Protein AF-A0A5J4QRS8-F1 (afdb_monomer)

pLDDT: mean 79.35, std 16.96, range [36.22, 97.94]

Mean predicted aligned error: 18.76 Å

Sequence (199 aa):
MPRLYLLLPVKEEKLIEGKKKYRKKTPNTARLCADDVMARDKLKGYQDSYVERMQVYGLQRGIEGSKAKHITTGQYYRELYVKNENLKGEIEDLQEQKKATREEVRHVYDMKDEARDKFLAMDEYVRRKDNKLTIIETKQDYEPYKAQEELNLIHELFPMMKEQLRIADLCRKIGFTIDAVRKLLPANCIPLNTNNILR

Solvent-accessible surface area (backbone atoms only — not comparable to full-atom values): 12348 Å² total; per-residue (Å²): 139,86,85,79,85,81,82,75,83,80,81,76,82,74,82,76,86,82,72,83,79,72,85,74,73,64,88,84,55,91,67,93,40,65,68,80,63,62,32,70,72,53,45,50,52,52,53,52,54,47,33,63,64,32,45,81,75,72,44,85,62,87,52,94,88,54,85,82,68,96,70,55,72,71,57,50,54,52,53,50,49,53,50,50,53,52,51,51,50,53,50,52,53,52,50,50,52,53,49,52,54,51,50,53,52,48,53,52,50,53,53,49,51,55,51,49,53,54,49,53,55,48,52,52,51,49,53,56,47,52,57,49,48,54,57,50,50,54,50,61,64,44,52,59,54,52,54,48,52,54,50,51,50,51,39,68,78,37,55,69,57,49,54,51,49,53,50,48,52,50,43,47,75,76,65,53,52,72,75,57,50,56,68,72,54,67,92,81,80,76,84,77,76,83,84,79,87,84,130

Foldseek 3Di:
DDDDDDDDDDPDPPPPPDDDDDDDDDPPPDDPDCCVCVPPVNVLVVVVVVQVVCVVVVDHDDHVPDPDDDDDPVRVVVVVVVVVVVVVVVVVVVVVVVVVVVVVVVVVVVVVVVVVVVVVVVVVVVVVVVVVVVVVVVVVVVVVVVVVVVVVVCCVVCVVVVVLVVVLVVCVVVPDDPVRSCVVDDPPDDPPPPPPDDD

Structure (mmCIF, N/CA/C/O backbone):
data_AF-A0A5J4QRS8-F1
#
_entry.id   AF-A0A5J4QRS8-F1
#
loop_
_atom_site.group_PDB
_atom_site.id
_atom_site.type_symbol
_atom_site.label_atom_id
_atom_site.label_alt_id
_atom_site.label_comp_id
_atom_site.label_asym_id
_atom_site.label_entity_id
_atom_site.label_seq_id
_atom_site.pdbx_PDB_ins_code
_atom_site.Cartn_x
_atom_site.Cartn_y
_atom_site.Cartn_z
_atom_site.occupancy
_atom_site.B_iso_or_equiv
_atom_site.auth_seq_id
_atom_site.auth_comp_id
_atom_site.auth_asym_id
_atom_site.auth_atom_id
_atom_site.pdbx_PDB_model_num
ATOM 1 N N . MET A 1 1 ? 14.665 -7.694 -109.443 1.00 38.66 1 MET A N 1
ATOM 2 C CA . MET A 1 1 ? 16.126 -7.510 -109.574 1.00 38.66 1 MET A CA 1
ATOM 3 C C . MET A 1 1 ? 16.765 -7.647 -108.195 1.00 38.66 1 MET A C 1
ATOM 5 O O . MET A 1 1 ? 16.540 -6.772 -107.367 1.00 38.66 1 MET A O 1
ATOM 9 N N . PRO A 1 2 ? 17.455 -8.764 -107.910 1.00 42.00 2 PRO A N 1
ATOM 10 C CA . PRO A 1 2 ? 18.052 -9.055 -106.606 1.00 42.00 2 PRO A CA 1
ATOM 11 C C . PRO A 1 2 ? 19.460 -8.443 -106.499 1.00 42.00 2 PRO A C 1
ATOM 13 O O . PRO A 1 2 ? 20.226 -8.492 -107.460 1.00 42.00 2 PRO A O 1
ATOM 16 N N . ARG A 1 3 ? 19.827 -7.881 -105.340 1.00 36.22 3 ARG A N 1
ATOM 17 C CA . ARG A 1 3 ? 21.196 -7.407 -105.068 1.00 36.22 3 ARG A CA 1
ATOM 18 C C . ARG A 1 3 ? 21.849 -8.281 -103.994 1.00 36.22 3 ARG A C 1
ATOM 20 O O . ARG A 1 3 ? 21.565 -8.143 -102.814 1.00 36.22 3 ARG A O 1
ATOM 27 N N . LEU A 1 4 ? 22.661 -9.207 -104.502 1.00 45.62 4 LEU A N 1
ATOM 28 C CA . LEU A 1 4 ? 23.863 -9.845 -103.950 1.00 45.62 4 LEU A CA 1
ATOM 29 C C . LEU A 1 4 ? 24.078 -9.782 -102.427 1.00 45.62 4 LEU A C 1
ATOM 31 O O . LEU A 1 4 ? 24.465 -8.756 -101.873 1.00 45.62 4 LEU A O 1
ATOM 35 N N . TYR A 1 5 ? 23.953 -10.951 -101.796 1.00 48.25 5 TYR A N 1
ATOM 36 C CA . TYR A 1 5 ? 24.507 -11.251 -100.480 1.00 48.25 5 TYR A CA 1
ATOM 37 C C . TYR A 1 5 ? 26.042 -11.207 -100.531 1.00 48.25 5 TYR A C 1
ATOM 39 O O . TYR A 1 5 ? 26.657 -11.936 -101.311 1.00 48.25 5 TYR A O 1
ATOM 47 N N . LEU A 1 6 ? 26.667 -10.389 -99.679 1.00 53.44 6 LEU A N 1
ATOM 48 C CA . LEU A 1 6 ? 28.085 -10.538 -99.348 1.00 53.44 6 LEU A CA 1
ATOM 49 C C . LEU A 1 6 ? 28.240 -11.731 -98.392 1.00 53.44 6 LEU A C 1
ATOM 51 O O . LEU A 1 6 ? 27.723 -11.715 -97.276 1.00 53.44 6 LEU A O 1
ATOM 55 N N . LEU A 1 7 ? 28.963 -12.755 -98.840 1.00 50.16 7 LEU A N 1
ATOM 56 C CA . LEU A 1 7 ? 29.427 -13.878 -98.028 1.00 50.16 7 LEU A CA 1
ATOM 57 C C . LEU A 1 7 ? 30.418 -13.378 -96.963 1.00 50.16 7 LEU A C 1
ATOM 59 O O . LEU A 1 7 ? 31.554 -13.026 -97.276 1.00 50.16 7 LEU A O 1
ATOM 63 N N . LEU A 1 8 ? 29.984 -13.359 -95.701 1.00 46.12 8 LEU A N 1
ATOM 64 C CA . LEU A 1 8 ? 30.870 -13.237 -94.541 1.00 46.12 8 LEU A CA 1
ATOM 65 C C . LEU A 1 8 ? 31.613 -14.570 -94.333 1.00 46.12 8 LEU A C 1
ATOM 67 O O . LEU A 1 8 ? 30.976 -15.625 -94.382 1.00 46.12 8 LEU A O 1
ATOM 71 N N . PRO A 1 9 ? 32.936 -14.563 -94.094 1.00 44.09 9 PRO A N 1
ATOM 72 C CA . PRO A 1 9 ? 33.704 -15.792 -93.953 1.00 44.09 9 PRO A CA 1
ATOM 73 C C . PRO A 1 9 ? 33.338 -16.543 -92.665 1.00 44.09 9 PRO A C 1
ATOM 75 O O . PRO A 1 9 ? 33.338 -15.986 -91.565 1.00 44.09 9 PRO A O 1
ATOM 78 N N . VAL A 1 10 ? 33.054 -17.836 -92.831 1.00 41.34 10 VAL A N 1
ATOM 79 C CA . VAL A 1 10 ? 32.885 -18.833 -91.770 1.00 41.34 10 VAL A CA 1
ATOM 80 C C . VAL A 1 10 ? 34.171 -18.888 -90.940 1.00 41.34 10 VAL A C 1
ATOM 82 O O . VAL A 1 10 ? 35.248 -19.177 -91.457 1.00 41.34 10 VAL A O 1
ATOM 85 N N . LYS A 1 11 ? 34.069 -18.587 -89.642 1.00 39.53 11 LYS A N 1
ATOM 86 C CA . LYS A 1 11 ? 35.159 -18.790 -88.682 1.00 39.53 11 LYS A CA 1
ATOM 87 C C . LYS A 1 11 ? 35.320 -20.293 -88.463 1.00 39.53 11 LYS A C 1
ATOM 89 O O . LYS A 1 11 ? 34.560 -20.895 -87.713 1.00 39.53 11 LYS A O 1
ATOM 94 N N . GLU A 1 12 ? 36.307 -20.890 -89.118 1.00 42.62 12 GLU A N 1
ATOM 95 C CA . GLU A 1 12 ? 36.780 -22.227 -88.772 1.00 42.62 12 GLU A CA 1
ATOM 96 C C . GLU A 1 12 ? 37.383 -22.191 -87.359 1.00 42.62 12 GLU A C 1
ATOM 98 O O . GLU A 1 12 ? 38.367 -21.489 -87.093 1.00 42.62 12 GLU A O 1
ATOM 103 N N . GLU A 1 13 ? 36.777 -22.930 -86.429 1.00 54.34 13 GLU A N 1
ATOM 104 C CA . GLU A 1 13 ? 37.341 -23.172 -85.104 1.00 54.34 13 GLU A CA 1
ATOM 105 C C . GLU A 1 13 ? 38.599 -24.032 -85.248 1.00 54.34 13 GLU A C 1
ATOM 107 O O . GLU A 1 13 ? 38.554 -25.261 -85.288 1.00 54.34 13 GLU A O 1
ATOM 112 N N . LYS A 1 14 ? 39.759 -23.378 -85.336 1.00 42.09 14 LYS A N 1
ATOM 113 C CA . LYS A 1 14 ? 41.041 -24.075 -85.257 1.00 42.09 14 LYS A CA 1
ATOM 114 C C . LYS A 1 14 ? 41.185 -24.707 -83.872 1.00 42.09 14 LYS A C 1
ATOM 116 O O . LYS A 1 14 ? 41.297 -24.005 -82.865 1.00 42.09 14 LYS A O 1
ATOM 121 N N . LEU A 1 15 ? 41.213 -26.038 -83.831 1.00 47.47 15 LEU A N 1
ATOM 122 C CA . LEU A 1 15 ? 41.624 -26.818 -82.669 1.00 47.47 15 LEU A CA 1
ATOM 123 C C . LEU A 1 15 ? 43.064 -26.429 -82.311 1.00 47.47 15 LEU A C 1
ATOM 125 O O . LEU A 1 15 ? 44.008 -26.743 -83.027 1.00 47.47 15 LEU A O 1
ATOM 129 N N . ILE A 1 16 ? 43.231 -25.691 -81.213 1.00 47.44 16 ILE A N 1
ATOM 130 C CA . ILE A 1 16 ? 44.549 -25.281 -80.720 1.00 47.44 16 ILE A CA 1
ATOM 131 C C . ILE A 1 16 ? 45.198 -26.494 -80.042 1.00 47.44 16 ILE A C 1
ATOM 133 O O . ILE A 1 16 ? 45.021 -26.724 -78.840 1.00 47.44 16 ILE A O 1
ATOM 137 N N . GLU A 1 17 ? 45.941 -27.279 -80.816 1.00 54.28 17 GLU A N 1
ATOM 138 C CA . GLU A 1 17 ? 46.867 -28.291 -80.310 1.00 54.28 17 GLU A CA 1
ATOM 139 C C . GLU A 1 17 ? 48.020 -27.600 -79.570 1.00 54.28 17 GLU A C 1
ATOM 141 O O . GLU A 1 17 ? 48.802 -26.855 -80.152 1.00 54.28 17 GLU A O 1
ATOM 146 N N . GLY A 1 18 ? 48.083 -27.794 -78.245 1.00 59.09 18 GLY A N 1
ATOM 147 C CA . GLY A 1 18 ? 49.177 -27.278 -77.406 1.00 59.09 18 GLY A CA 1
ATOM 148 C C . GLY A 1 18 ? 48.799 -26.750 -76.017 1.00 59.09 18 GLY A C 1
ATOM 149 O O . GLY A 1 18 ? 49.683 -26.394 -75.239 1.00 59.09 18 GLY A O 1
ATOM 150 N N . LYS A 1 19 ? 47.515 -26.696 -75.634 1.00 62.59 19 LYS A N 1
ATOM 151 C CA . LYS A 1 19 ? 47.137 -26.246 -74.278 1.00 62.59 19 LYS A CA 1
ATOM 152 C C . LYS A 1 19 ? 47.332 -27.372 -73.256 1.00 62.59 19 LYS A C 1
ATOM 154 O O . LYS A 1 19 ? 46.672 -28.408 -73.346 1.00 62.59 19 LYS A O 1
ATOM 159 N N . LYS A 1 20 ? 48.194 -27.155 -72.251 1.00 70.19 20 LYS A N 1
ATOM 160 C CA . LYS A 1 20 ? 48.349 -28.054 -71.091 1.00 70.19 20 LYS A CA 1
ATOM 161 C C . LYS A 1 20 ? 46.970 -28.309 -70.467 1.00 70.19 20 LYS A C 1
ATOM 163 O O . LYS A 1 20 ? 46.353 -27.402 -69.910 1.00 70.19 20 LYS A O 1
ATOM 168 N N . LYS A 1 21 ? 46.464 -29.542 -70.578 1.00 66.69 21 LYS A N 1
ATOM 169 C CA . LYS A 1 21 ? 45.218 -29.961 -69.924 1.00 66.69 21 LYS A CA 1
ATOM 170 C C . LYS A 1 21 ? 45.507 -30.169 -68.438 1.00 66.69 21 LYS A C 1
ATOM 172 O O . LYS A 1 21 ? 46.019 -31.208 -68.038 1.00 66.69 21 LYS A O 1
ATOM 177 N N . TYR A 1 22 ? 45.193 -29.169 -67.618 1.00 70.69 22 TYR A N 1
ATOM 178 C CA . TYR A 1 22 ? 45.218 -29.315 -66.163 1.00 70.69 22 TYR A CA 1
ATOM 179 C C . TYR A 1 22 ? 44.227 -30.402 -65.731 1.00 70.69 22 TYR A C 1
ATOM 181 O O . TYR A 1 22 ? 43.114 -30.479 -66.261 1.00 70.69 22 TYR A O 1
ATOM 189 N N . ARG A 1 23 ? 44.618 -31.238 -64.759 1.00 73.50 23 ARG A N 1
ATOM 190 C CA . ARG A 1 23 ? 43.738 -32.263 -64.182 1.00 73.50 23 ARG A CA 1
ATOM 191 C C . ARG A 1 23 ? 42.478 -31.587 -63.637 1.00 73.50 23 ARG A C 1
ATOM 193 O O . ARG A 1 23 ? 42.527 -30.881 -62.630 1.00 73.50 23 ARG A O 1
ATOM 200 N N . LYS A 1 24 ? 41.341 -31.812 -64.298 1.00 71.31 24 LYS A N 1
ATOM 201 C CA . LYS A 1 24 ? 40.039 -31.353 -63.812 1.00 71.31 24 LYS A CA 1
ATOM 202 C C . LYS A 1 24 ? 39.676 -32.191 -62.588 1.00 71.31 24 LYS A C 1
ATOM 204 O O . LYS A 1 24 ? 39.679 -33.419 -62.648 1.00 71.31 24 LYS A O 1
ATOM 209 N N . LYS A 1 25 ? 39.404 -31.531 -61.459 1.00 73.38 25 LYS A N 1
ATOM 210 C CA . LYS A 1 25 ? 38.849 -32.200 -60.273 1.00 73.38 25 LYS A CA 1
ATOM 211 C C . LYS A 1 25 ? 37.513 -32.842 -60.660 1.00 73.38 25 LYS A C 1
ATOM 213 O O . LYS A 1 25 ? 36.815 -32.303 -61.524 1.00 73.38 25 LYS A O 1
ATOM 218 N N . THR A 1 26 ? 37.157 -33.967 -60.035 1.00 71.94 26 THR A N 1
ATOM 219 C CA . THR A 1 26 ? 35.886 -34.630 -60.356 1.00 71.94 26 THR A CA 1
ATOM 220 C C . THR A 1 26 ? 34.719 -33.664 -60.097 1.00 71.94 26 THR A C 1
ATOM 222 O O . THR A 1 26 ? 34.817 -32.822 -59.190 1.00 71.94 26 THR A O 1
ATOM 225 N N . PRO A 1 27 ? 33.661 -33.694 -60.924 1.00 67.06 27 PRO A N 1
ATOM 226 C CA . PRO A 1 27 ? 32.502 -32.822 -60.742 1.00 67.06 27 PRO A CA 1
ATOM 227 C C . PRO A 1 27 ? 31.755 -33.131 -59.436 1.00 67.06 27 PRO A C 1
ATOM 229 O O . PRO A 1 27 ? 31.205 -32.217 -58.840 1.00 67.06 27 PRO A O 1
ATOM 232 N N . ASN A 1 28 ? 31.839 -34.375 -58.949 1.00 68.19 28 ASN A N 1
ATOM 233 C CA . ASN A 1 28 ? 31.145 -34.855 -57.749 1.00 68.19 28 ASN A CA 1
ATOM 234 C C . ASN A 1 28 ? 31.970 -34.750 -56.453 1.00 68.19 28 ASN A C 1
ATOM 236 O O . ASN A 1 28 ? 31.521 -35.192 -55.400 1.00 68.19 28 ASN A O 1
ATOM 240 N N . THR A 1 29 ? 33.184 -34.195 -56.491 1.00 68.50 29 THR A N 1
ATOM 241 C CA . THR A 1 29 ? 33.909 -33.869 -55.254 1.00 68.50 29 THR A CA 1
ATOM 242 C C . THR A 1 29 ? 33.267 -32.632 -54.641 1.00 68.50 29 THR A C 1
ATOM 244 O O . THR A 1 29 ? 33.246 -31.601 -55.308 1.00 68.50 29 THR A O 1
ATOM 247 N N . ALA A 1 30 ? 32.804 -32.712 -53.389 1.00 68.31 30 ALA A N 1
ATOM 248 C CA . ALA A 1 30 ? 32.308 -31.560 -52.638 1.00 68.31 30 ALA A CA 1
ATOM 249 C C . ALA A 1 30 ? 33.337 -30.416 -52.695 1.00 68.31 30 ALA A C 1
ATOM 251 O O . ALA A 1 30 ? 34.451 -30.531 -52.175 1.00 68.31 30 ALA A O 1
ATOM 252 N N . ARG A 1 31 ? 32.998 -29.333 -53.398 1.00 68.00 31 ARG A N 1
ATOM 253 C CA . ARG A 1 31 ? 33.810 -28.116 -53.456 1.00 68.00 31 ARG A CA 1
ATOM 254 C C . ARG A 1 31 ? 33.154 -27.132 -52.511 1.00 68.00 31 ARG A C 1
ATOM 256 O O . ARG A 1 31 ? 31.981 -26.842 -52.670 1.00 68.00 31 ARG A O 1
ATOM 263 N N . LEU A 1 32 ? 33.914 -26.593 -51.565 1.00 71.62 32 LEU A N 1
ATOM 264 C CA . LEU A 1 32 ? 33.500 -25.396 -50.840 1.00 71.62 32 LEU A CA 1
ATOM 265 C C . LEU A 1 32 ? 33.591 -24.216 -51.818 1.00 71.62 32 LEU A C 1
ATOM 267 O O . LEU A 1 32 ? 34.562 -23.459 -51.800 1.00 71.62 32 LEU A O 1
ATOM 271 N N . CYS A 1 33 ? 32.661 -24.132 -52.770 1.00 71.50 33 CYS A N 1
ATOM 272 C CA . CYS A 1 33 ? 32.530 -22.946 -53.600 1.00 71.50 33 CYS A CA 1
ATOM 273 C C . CYS A 1 33 ? 31.891 -21.834 -52.769 1.00 71.50 33 CYS A C 1
ATOM 275 O O . CYS A 1 33 ? 31.113 -22.078 -51.844 1.00 71.50 33 CYS A O 1
ATOM 277 N N . ALA A 1 34 ? 32.243 -20.595 -53.110 1.00 74.62 34 ALA A N 1
ATOM 278 C CA . ALA A 1 34 ? 31.642 -19.428 -52.488 1.00 74.62 34 ALA A CA 1
ATOM 279 C C . ALA A 1 34 ? 30.116 -19.454 -52.648 1.00 74.62 34 ALA A C 1
ATOM 281 O O . ALA A 1 34 ? 29.422 -19.115 -51.704 1.00 74.62 34 ALA A O 1
ATOM 282 N N . ASP A 1 35 ? 29.599 -19.948 -53.773 1.00 75.06 35 ASP A N 1
ATOM 283 C CA . ASP A 1 35 ? 28.158 -20.012 -54.030 1.00 75.06 35 ASP A CA 1
ATOM 284 C C . ASP A 1 35 ? 27.423 -21.002 -53.108 1.00 75.06 35 ASP A C 1
ATOM 286 O O . ASP A 1 35 ? 26.315 -20.707 -52.667 1.00 75.06 35 ASP A O 1
ATOM 290 N N . ASP A 1 36 ? 28.043 -22.128 -52.729 1.00 75.75 36 ASP A N 1
ATOM 291 C CA . ASP A 1 36 ? 27.430 -23.097 -51.805 1.00 75.75 36 ASP A CA 1
ATOM 292 C C . ASP A 1 36 ? 27.448 -22.622 -50.346 1.00 75.75 36 ASP A C 1
ATOM 294 O O . ASP A 1 36 ? 26.565 -22.999 -49.572 1.00 75.75 36 ASP A O 1
ATOM 298 N N . VAL A 1 37 ? 28.442 -21.823 -49.944 1.00 74.62 37 VAL A N 1
ATOM 299 C CA . VAL A 1 37 ? 28.604 -21.348 -48.554 1.00 74.62 37 VAL A CA 1
ATOM 300 C C . VAL A 1 37 ? 27.960 -19.975 -48.344 1.00 74.62 37 VAL A C 1
ATOM 302 O O . VAL A 1 37 ? 27.322 -19.745 -47.321 1.00 74.62 37 VAL A O 1
ATOM 305 N N . MET A 1 38 ? 28.094 -19.078 -49.320 1.00 78.62 38 MET A N 1
ATOM 306 C CA . MET A 1 38 ? 27.639 -17.682 -49.279 1.00 78.62 38 MET A CA 1
ATOM 307 C C . MET A 1 38 ? 26.318 -17.463 -50.026 1.00 78.62 38 MET A C 1
ATOM 309 O O . MET A 1 38 ? 25.959 -16.324 -50.328 1.00 78.62 38 MET A O 1
ATOM 313 N N . ALA A 1 39 ? 25.565 -18.533 -50.301 1.00 84.88 39 ALA A N 1
ATOM 314 C CA . ALA A 1 39 ? 24.180 -18.414 -50.739 1.00 84.88 39 ALA A CA 1
ATOM 315 C C . ALA A 1 39 ? 23.392 -17.536 -49.754 1.00 84.88 39 ALA A C 1
ATOM 317 O O . ALA A 1 39 ? 23.507 -17.688 -48.534 1.00 84.88 39 ALA A O 1
ATOM 318 N N . ARG A 1 40 ? 22.573 -16.626 -50.293 1.00 81.56 40 ARG A N 1
ATOM 319 C CA . ARG A 1 40 ? 21.847 -15.604 -49.521 1.00 81.56 40 ARG A CA 1
ATOM 320 C C . ARG A 1 40 ? 21.081 -16.190 -48.327 1.00 81.56 40 ARG A C 1
ATOM 322 O O . ARG A 1 40 ? 21.161 -15.641 -47.233 1.00 81.56 40 ARG A O 1
ATOM 329 N N . ASP A 1 41 ? 20.408 -17.320 -48.525 1.00 83.56 41 ASP A N 1
ATOM 330 C CA . ASP A 1 41 ? 19.581 -17.959 -47.494 1.00 83.56 41 ASP A CA 1
ATOM 331 C C . ASP A 1 41 ? 20.419 -18.497 -46.323 1.00 83.56 41 ASP A C 1
ATOM 333 O O . ASP A 1 41 ? 20.061 -18.327 -45.158 1.00 83.56 41 ASP A O 1
ATOM 337 N N . LYS A 1 42 ? 21.584 -19.090 -46.618 1.00 85.38 42 LYS A N 1
ATOM 338 C CA . LYS A 1 42 ? 22.510 -19.604 -45.595 1.00 85.38 42 LYS A CA 1
ATOM 339 C C . LYS A 1 42 ? 23.169 -18.471 -44.824 1.00 85.38 42 LYS A C 1
ATOM 341 O O . LYS A 1 42 ? 23.308 -18.556 -43.609 1.00 85.38 42 LYS A O 1
ATOM 346 N N . LEU A 1 43 ? 23.527 -17.390 -45.518 1.00 83.50 43 LEU A N 1
ATOM 347 C CA . LEU A 1 43 ? 24.144 -16.222 -44.900 1.00 83.50 43 LEU A CA 1
ATOM 348 C C . LEU A 1 43 ? 23.218 -15.569 -43.867 1.00 83.50 43 LEU A C 1
ATOM 350 O O . LEU A 1 43 ? 23.681 -15.196 -42.791 1.00 83.50 43 LEU A O 1
ATOM 354 N N . LYS A 1 44 ? 21.919 -15.484 -44.169 1.00 83.19 44 LYS A N 1
ATOM 355 C CA . LYS A 1 44 ? 20.903 -15.017 -43.220 1.00 83.19 44 LYS A CA 1
ATOM 356 C C . LYS A 1 44 ? 20.841 -15.915 -41.980 1.00 83.19 44 LYS A C 1
ATOM 358 O O . LYS A 1 44 ? 21.010 -15.424 -40.870 1.00 83.19 44 LYS A O 1
ATOM 363 N N . GLY A 1 45 ? 20.747 -17.233 -42.168 1.00 86.88 45 GLY A N 1
ATOM 364 C CA . GLY A 1 45 ? 20.750 -18.185 -41.050 1.00 86.88 45 GLY A CA 1
ATOM 365 C C . GLY A 1 45 ? 22.024 -18.129 -40.192 1.00 86.88 45 GLY A C 1
ATOM 366 O O . GLY A 1 45 ? 21.962 -18.265 -38.970 1.00 86.88 45 GLY A O 1
ATOM 367 N N . TYR A 1 46 ? 23.189 -17.870 -40.793 1.00 88.06 46 TYR A N 1
ATOM 368 C CA . TYR A 1 46 ? 24.433 -17.660 -40.045 1.00 88.06 46 TYR A CA 1
ATOM 369 C C . TYR A 1 46 ? 24.424 -16.369 -39.223 1.00 88.06 46 TYR A C 1
ATOM 371 O O . TYR A 1 46 ? 24.965 -16.350 -38.120 1.00 88.06 46 TYR A O 1
ATOM 379 N N . GLN A 1 47 ? 23.810 -15.299 -39.727 1.00 83.19 47 GLN A N 1
ATOM 380 C CA . GLN A 1 47 ? 23.668 -14.050 -38.978 1.00 83.19 47 GLN A CA 1
ATOM 381 C C . GLN A 1 47 ? 22.707 -14.209 -37.796 1.00 83.19 47 GLN A C 1
ATOM 383 O O . GLN A 1 47 ? 23.056 -13.796 -36.690 1.00 83.19 47 GLN A O 1
ATOM 388 N N . ASP A 1 48 ? 21.563 -14.861 -38.005 1.00 85.31 48 ASP A N 1
ATOM 389 C CA . ASP A 1 48 ? 20.566 -15.096 -36.955 1.00 85.31 48 ASP A CA 1
ATOM 390 C C . ASP A 1 48 ? 21.117 -16.030 -35.862 1.00 85.31 48 ASP A C 1
ATOM 392 O O . ASP A 1 48 ? 21.118 -15.683 -34.681 1.00 85.31 48 ASP A O 1
ATOM 396 N N . SER A 1 49 ? 21.721 -17.161 -36.246 1.00 89.12 49 SER A N 1
ATOM 397 C CA . SER A 1 49 ? 22.351 -18.090 -35.288 1.00 89.12 49 SER A CA 1
ATOM 398 C C . SER A 1 49 ? 23.531 -17.469 -34.528 1.00 89.12 49 SER A C 1
ATOM 400 O O . SER A 1 49 ? 23.789 -17.808 -33.369 1.00 89.12 49 SER A O 1
ATOM 402 N N . TYR A 1 50 ? 24.255 -16.530 -35.145 1.00 87.31 50 TYR A N 1
ATOM 403 C CA . TYR A 1 50 ? 25.290 -15.763 -34.459 1.00 87.31 50 TYR A CA 1
ATOM 404 C C . TYR A 1 50 ? 24.695 -14.823 -33.404 1.00 87.31 50 TYR A C 1
ATOM 406 O O . TYR A 1 50 ? 25.254 -14.728 -32.313 1.00 87.31 50 TYR A O 1
ATOM 414 N N . VAL A 1 51 ? 23.564 -14.164 -33.684 1.00 86.38 51 VAL A N 1
ATOM 415 C CA . VAL A 1 51 ? 22.852 -13.327 -32.699 1.00 86.38 51 VAL A CA 1
ATOM 416 C C . VAL A 1 51 ? 22.434 -14.162 -31.489 1.00 86.38 51 VAL A C 1
ATOM 418 O O . VAL A 1 51 ? 22.730 -13.774 -30.361 1.00 86.38 51 VAL A O 1
ATOM 421 N N . GLU A 1 52 ? 21.820 -15.325 -31.713 1.00 87.69 52 GLU A N 1
ATOM 422 C CA . GLU A 1 52 ? 21.394 -16.235 -30.63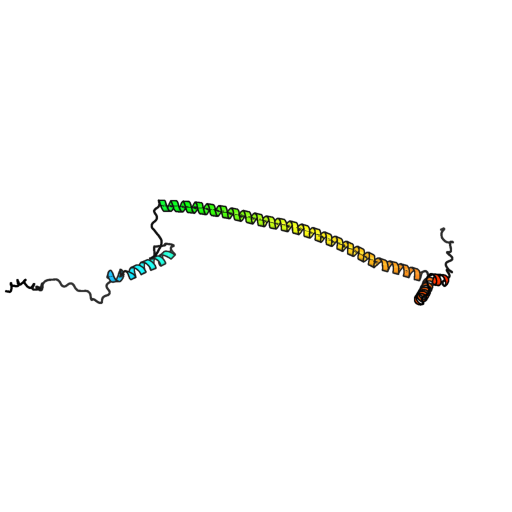9 1.00 87.69 52 GLU A CA 1
ATOM 423 C C . GLU A 1 52 ? 22.573 -16.655 -29.750 1.00 87.69 52 GLU A C 1
ATOM 425 O O . GLU A 1 52 ? 22.501 -16.604 -28.521 1.00 87.69 52 GLU A O 1
ATOM 430 N N . ARG A 1 53 ? 23.712 -17.000 -30.363 1.00 91.00 53 ARG A N 1
ATOM 431 C CA . ARG A 1 53 ? 24.945 -17.342 -29.634 1.00 91.00 53 ARG A CA 1
ATOM 432 C C . ARG A 1 53 ? 25.509 -16.159 -28.849 1.00 91.00 53 ARG A C 1
ATOM 434 O O . ARG A 1 53 ? 26.057 -16.355 -27.767 1.00 91.00 53 ARG A O 1
ATOM 441 N N . MET A 1 54 ? 25.381 -14.948 -29.380 1.00 88.19 54 MET A N 1
ATOM 442 C CA . MET A 1 54 ? 25.873 -13.722 -28.750 1.00 88.19 54 MET A CA 1
ATOM 443 C C . MET A 1 54 ? 24.964 -13.207 -27.630 1.00 88.19 54 MET A C 1
ATOM 445 O O . MET A 1 54 ? 25.441 -12.517 -26.726 1.00 88.19 54 MET A O 1
ATOM 449 N N . GLN A 1 55 ? 23.693 -13.611 -27.617 1.00 86.62 55 GLN A N 1
ATOM 450 C CA . GLN A 1 55 ? 22.739 -13.264 -26.565 1.00 86.62 55 GLN A CA 1
ATOM 451 C C . GLN A 1 55 ? 23.176 -13.770 -25.183 1.00 86.62 55 GLN A C 1
ATOM 453 O O . GLN A 1 55 ? 22.943 -13.087 -24.188 1.00 86.62 55 GLN A O 1
ATOM 458 N N . VAL A 1 56 ? 23.884 -14.905 -25.121 1.00 93.00 56 VAL A N 1
ATOM 459 C CA . VA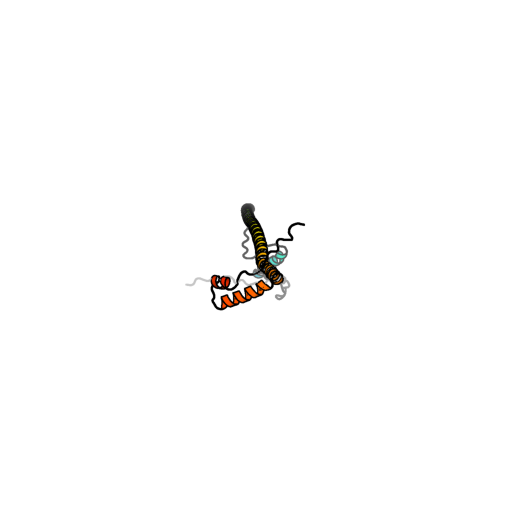L A 1 56 ? 24.496 -15.435 -23.884 1.00 93.00 56 VAL A CA 1
ATOM 460 C C . VAL A 1 56 ? 25.431 -14.413 -23.229 1.00 93.00 56 VAL A C 1
ATOM 462 O O . VAL A 1 56 ? 25.539 -14.354 -22.009 1.00 93.00 56 VAL A O 1
ATOM 465 N N . TYR A 1 57 ? 26.072 -13.571 -24.038 1.00 90.88 57 TYR A N 1
ATOM 466 C CA . TYR A 1 57 ? 26.986 -12.523 -23.590 1.00 90.88 57 TYR A CA 1
ATOM 467 C C . TYR A 1 57 ? 26.306 -11.149 -23.470 1.00 90.88 57 TYR A C 1
ATOM 469 O O . TYR A 1 57 ? 26.986 -10.145 -23.273 1.00 90.88 57 TYR A O 1
ATOM 477 N N . GLY A 1 58 ? 24.980 -11.077 -23.628 1.00 86.00 58 GLY A N 1
ATOM 478 C CA . GLY A 1 58 ? 24.224 -9.821 -23.624 1.00 86.00 58 GLY A CA 1
ATOM 479 C C . GLY A 1 58 ? 24.474 -8.932 -24.849 1.00 86.00 58 GLY A C 1
ATOM 480 O O . GLY A 1 58 ? 24.060 -7.773 -24.862 1.00 86.00 58 GLY A O 1
ATOM 481 N N . LEU A 1 59 ? 25.143 -9.446 -25.885 1.00 83.69 59 LEU A N 1
ATOM 482 C CA . LEU A 1 59 ? 25.442 -8.702 -27.104 1.00 83.69 59 LEU A CA 1
ATOM 483 C C . LEU A 1 59 ? 24.259 -8.801 -28.070 1.00 83.69 59 LEU A C 1
ATOM 485 O O . LEU A 1 59 ? 23.916 -9.879 -28.551 1.00 83.69 59 LEU A O 1
ATOM 489 N N . GLN A 1 60 ? 23.652 -7.659 -28.383 1.00 76.75 60 GLN A N 1
ATOM 490 C CA . GLN A 1 60 ? 22.566 -7.571 -29.355 1.00 76.75 60 GLN A CA 1
ATOM 491 C C . GLN A 1 60 ? 23.118 -7.106 -30.705 1.00 76.75 60 GLN A C 1
ATOM 493 O O . GLN A 1 60 ? 23.662 -6.007 -30.824 1.00 76.75 60 GLN A O 1
ATOM 498 N N . ARG A 1 61 ? 22.970 -7.939 -31.739 1.00 75.62 61 ARG A N 1
ATOM 499 C CA . ARG A 1 61 ? 23.229 -7.562 -33.135 1.00 75.62 61 ARG A CA 1
ATOM 500 C C . ARG A 1 61 ? 21.899 -7.414 -33.874 1.00 75.62 61 ARG A C 1
ATOM 502 O O . ARG A 1 61 ? 20.901 -8.017 -33.495 1.00 75.62 61 ARG A O 1
ATOM 509 N N . GLY A 1 62 ? 21.871 -6.565 -34.899 1.00 69.25 62 GLY A N 1
ATOM 510 C CA . GLY A 1 62 ? 20.662 -6.329 -35.685 1.00 69.25 62 GLY A CA 1
ATOM 511 C C . GLY A 1 62 ? 20.223 -7.588 -36.430 1.00 69.25 62 GLY A C 1
ATOM 512 O O . GLY A 1 62 ? 20.922 -8.025 -37.337 1.00 69.25 62 GLY A O 1
ATOM 513 N N . ILE A 1 63 ? 19.073 -8.135 -36.039 1.00 72.62 63 ILE A N 1
ATOM 514 C CA . ILE A 1 63 ? 18.305 -9.123 -36.805 1.00 72.62 63 ILE A CA 1
ATOM 515 C C . ILE A 1 63 ? 17.543 -8.439 -37.943 1.00 72.62 63 ILE A C 1
ATOM 517 O O . ILE A 1 63 ? 17.287 -7.227 -37.900 1.00 72.62 63 ILE A O 1
ATOM 521 N N . GLU 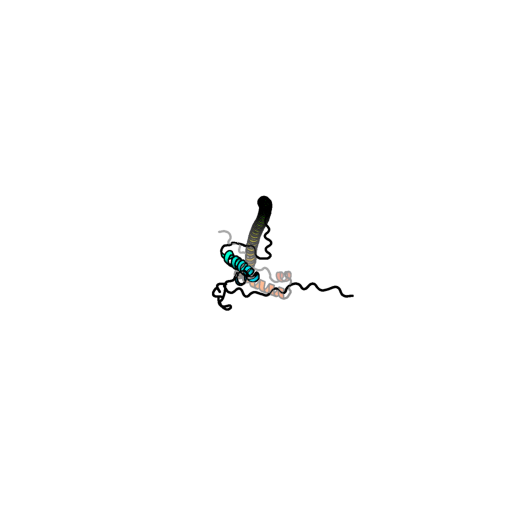A 1 64 ? 17.145 -9.212 -38.948 1.00 68.88 64 GLU A N 1
ATOM 522 C CA . GLU A 1 64 ? 16.271 -8.710 -40.007 1.00 68.88 64 GLU A CA 1
ATOM 523 C C . GLU A 1 64 ? 14.960 -8.172 -39.407 1.00 68.88 64 GLU A C 1
ATOM 525 O O . GLU A 1 64 ? 14.297 -8.838 -38.615 1.00 68.88 64 GLU A O 1
ATOM 530 N N . GLY A 1 65 ? 14.609 -6.925 -39.736 1.00 69.38 65 GLY A N 1
ATOM 531 C CA . GLY A 1 65 ? 13.441 -6.242 -39.166 1.00 69.38 65 GLY A CA 1
ATOM 532 C C . GLY A 1 65 ? 13.686 -5.508 -37.839 1.00 69.38 65 GLY A C 1
ATOM 533 O O . GLY A 1 65 ? 12.744 -4.938 -37.281 1.00 69.38 65 GLY A O 1
ATOM 534 N N . SER A 1 66 ? 14.925 -5.459 -37.335 1.00 69.94 66 SER A N 1
ATOM 535 C CA . SER A 1 66 ? 15.248 -4.638 -36.165 1.00 69.94 66 SER A CA 1
ATOM 536 C C . SER A 1 66 ? 14.981 -3.153 -36.434 1.00 69.94 66 SER A C 1
ATOM 538 O O . SER A 1 66 ? 15.419 -2.584 -37.433 1.00 69.94 66 SER A O 1
ATOM 540 N N . LYS A 1 67 ? 14.280 -2.499 -35.502 1.00 69.69 67 LYS A N 1
ATOM 541 C CA . LYS A 1 67 ? 13.981 -1.057 -35.551 1.00 69.69 67 LYS A CA 1
ATOM 542 C C . LYS A 1 67 ? 15.169 -0.182 -35.134 1.00 69.69 67 LYS A C 1
ATOM 544 O O . LYS A 1 67 ? 15.019 1.038 -35.077 1.00 69.69 67 LYS A O 1
ATOM 549 N N . ALA A 1 68 ? 16.320 -0.778 -34.813 1.00 71.44 68 ALA A N 1
ATOM 550 C CA . ALA A 1 68 ? 17.514 -0.049 -34.409 1.00 71.44 68 ALA A CA 1
ATOM 551 C C . ALA A 1 68 ? 18.010 0.831 -35.567 1.00 71.44 68 ALA A C 1
ATOM 553 O O . ALA A 1 68 ? 18.496 0.340 -36.584 1.00 71.44 68 ALA A O 1
ATOM 554 N N . LYS A 1 69 ? 17.864 2.147 -35.414 1.00 75.25 69 LYS A N 1
ATOM 555 C CA . LYS A 1 69 ? 18.364 3.143 -36.366 1.00 75.25 69 LYS A CA 1
ATOM 556 C C . LYS A 1 69 ? 19.673 3.722 -35.850 1.00 75.25 69 LYS A C 1
ATOM 558 O O . LYS A 1 69 ? 19.859 3.857 -34.643 1.00 75.25 69 LYS A O 1
ATOM 563 N N . HIS A 1 70 ? 20.565 4.088 -36.768 1.00 81.75 70 HIS A N 1
ATOM 564 C CA . HIS A 1 70 ? 21.733 4.875 -36.400 1.00 81.75 70 HIS A CA 1
ATOM 565 C C . HIS A 1 70 ? 21.268 6.224 -35.842 1.00 81.75 70 HIS A C 1
ATOM 567 O O . HIS A 1 70 ? 20.547 6.963 -36.513 1.00 81.75 70 HIS A O 1
ATOM 573 N N . ILE A 1 71 ? 21.681 6.514 -34.614 1.00 85.75 71 ILE A N 1
ATOM 574 C CA . ILE A 1 71 ? 21.483 7.797 -33.949 1.00 85.75 71 ILE A CA 1
ATOM 575 C C . ILE A 1 71 ? 22.822 8.518 -33.888 1.00 85.75 71 ILE A C 1
ATOM 577 O O . ILE A 1 71 ? 23.858 7.917 -33.594 1.00 85.75 71 ILE A O 1
ATOM 581 N N . THR A 1 72 ? 22.802 9.817 -34.167 1.00 93.12 72 THR A N 1
ATOM 582 C CA . THR A 1 72 ? 23.992 10.650 -33.963 1.00 93.12 72 THR A CA 1
ATOM 583 C C . THR A 1 72 ? 24.266 10.809 -32.467 1.00 93.12 72 THR A C 1
ATOM 585 O O . THR A 1 72 ? 23.345 10.796 -31.648 1.00 93.12 72 THR A O 1
ATOM 588 N N . THR A 1 73 ? 25.532 10.996 -32.090 1.00 90.94 73 THR A N 1
ATOM 589 C CA . THR A 1 73 ? 25.928 11.146 -30.678 1.00 90.94 73 THR A CA 1
ATOM 590 C C . THR A 1 73 ? 25.209 12.312 -29.995 1.00 90.94 73 THR A C 1
ATOM 592 O O . THR A 1 73 ? 24.744 12.171 -28.868 1.00 90.94 73 THR A O 1
ATOM 595 N N . GLY A 1 74 ? 25.032 13.442 -30.687 1.00 94.31 74 GLY A N 1
ATOM 596 C CA . GLY A 1 74 ? 24.285 14.589 -30.160 1.00 94.31 74 GLY A CA 1
ATOM 597 C C . GLY A 1 74 ? 22.801 14.294 -29.905 1.00 94.31 74 GLY A C 1
ATO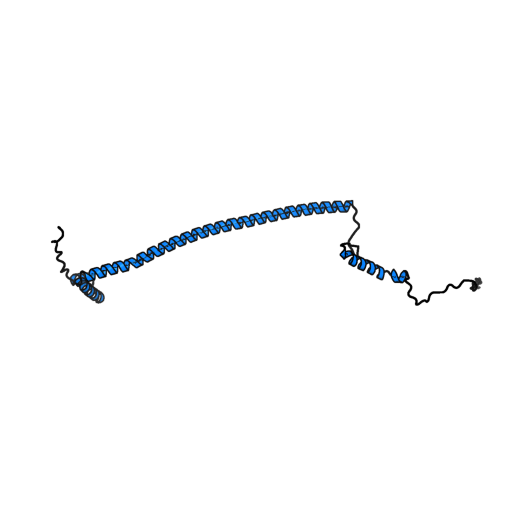M 598 O O . GLY A 1 74 ? 22.266 14.691 -28.871 1.00 94.31 74 GLY A O 1
ATOM 599 N N . GLN A 1 75 ? 22.137 13.560 -30.807 1.00 91.25 75 GLN A N 1
ATOM 600 C CA . GLN A 1 75 ? 20.744 13.132 -30.609 1.00 91.25 75 GLN A CA 1
ATOM 601 C C . GLN A 1 75 ? 20.618 12.188 -29.412 1.00 91.25 75 GLN A C 1
ATOM 603 O O . GLN A 1 75 ? 19.722 12.373 -28.592 1.00 91.25 75 GLN A O 1
ATOM 608 N N . TYR A 1 76 ? 21.555 11.246 -29.268 1.00 92.75 76 TYR A N 1
ATOM 609 C CA . TYR A 1 76 ? 21.590 10.324 -28.134 1.00 92.75 76 TYR A CA 1
ATOM 610 C C . TYR A 1 76 ? 21.624 11.063 -26.792 1.00 92.75 76 TYR A C 1
ATOM 612 O O . TYR A 1 76 ? 20.784 10.809 -25.929 1.00 92.75 76 TYR A O 1
ATOM 620 N N . TYR A 1 77 ? 22.542 12.020 -26.623 1.00 96.38 77 TYR A N 1
ATOM 621 C CA . TYR A 1 77 ? 22.633 12.779 -25.373 1.00 96.38 77 TYR A CA 1
ATOM 622 C C . TYR A 1 77 ? 21.402 13.652 -25.120 1.00 96.38 77 TYR A C 1
ATOM 624 O O . TYR A 1 77 ? 20.966 13.767 -23.975 1.00 96.38 77 TYR A O 1
ATOM 632 N N . ARG A 1 78 ? 20.799 14.224 -26.170 1.00 96.31 78 ARG A N 1
ATOM 633 C CA . ARG A 1 78 ? 19.570 15.017 -26.039 1.00 96.31 78 ARG A CA 1
ATOM 634 C C . ARG A 1 78 ? 18.398 14.169 -25.546 1.00 96.31 78 ARG A C 1
ATOM 636 O O . ARG A 1 78 ? 17.706 14.572 -24.617 1.00 96.31 78 ARG A O 1
ATOM 643 N N . GLU A 1 79 ? 18.187 12.999 -26.143 1.00 95.00 79 GLU A N 1
ATOM 644 C CA . GLU A 1 79 ? 17.142 12.067 -25.707 1.00 95.00 79 GLU A CA 1
ATOM 645 C C . GLU A 1 79 ? 17.400 11.547 -24.293 1.00 95.00 79 GLU A C 1
ATOM 647 O O . GLU A 1 79 ? 16.469 11.424 -23.499 1.00 95.00 79 GLU A O 1
ATOM 652 N N . LEU A 1 80 ? 18.660 11.254 -23.966 1.00 95.38 80 LEU A N 1
ATOM 653 C CA . LEU A 1 80 ? 19.056 10.796 -22.640 1.00 95.38 80 LEU A CA 1
ATOM 654 C C . LEU A 1 80 ? 18.777 11.859 -21.575 1.00 95.38 80 LEU A C 1
ATOM 656 O O . LEU A 1 80 ? 18.280 11.522 -20.504 1.00 95.38 80 LEU A O 1
ATOM 660 N N . TYR A 1 81 ? 19.042 13.132 -21.867 1.00 96.44 81 TYR A N 1
ATOM 661 C CA . TYR A 1 81 ? 18.735 14.228 -20.951 1.00 96.44 81 TYR A CA 1
ATOM 662 C C . TYR A 1 81 ? 17.227 14.345 -20.692 1.00 96.44 81 TYR A C 1
ATOM 664 O O . TYR A 1 81 ? 16.802 14.323 -19.543 1.00 96.44 81 TYR A O 1
ATOM 672 N N . VAL A 1 82 ? 16.409 14.352 -21.752 1.00 97.19 82 VAL A N 1
ATOM 673 C CA . VAL A 1 82 ? 14.939 14.405 -21.625 1.00 97.19 82 VAL A CA 1
ATOM 674 C C . VAL A 1 82 ? 14.399 13.217 -20.827 1.00 97.19 82 VAL A C 1
ATOM 676 O O . VAL A 1 82 ? 13.547 13.393 -19.964 1.00 97.19 82 VAL A O 1
ATOM 679 N N . LYS A 1 83 ? 14.916 12.006 -21.070 1.00 96.50 83 LYS A N 1
ATOM 680 C CA . LYS A 1 83 ? 14.529 10.820 -20.293 1.00 96.50 83 LYS A CA 1
ATOM 681 C C . LYS A 1 83 ? 14.873 10.970 -18.814 1.00 96.50 83 LYS A C 1
ATOM 683 O O . LYS A 1 83 ? 14.062 10.585 -17.986 1.00 96.50 83 LYS A O 1
ATOM 688 N N . ASN A 1 84 ? 16.042 11.518 -18.482 1.00 96.94 84 ASN A N 1
ATOM 689 C CA . ASN A 1 84 ? 16.423 11.737 -17.086 1.00 96.94 84 ASN A CA 1
ATOM 690 C C . ASN A 1 84 ? 15.534 12.777 -16.401 1.00 96.94 84 ASN A C 1
ATOM 692 O O . ASN A 1 84 ? 15.130 12.548 -15.268 1.00 96.94 84 ASN A O 1
ATOM 696 N N . GLU A 1 85 ? 15.196 13.877 -17.076 1.00 96.81 85 GLU A N 1
ATOM 697 C CA . GLU A 1 85 ? 14.279 14.882 -16.520 1.00 96.81 85 GLU A CA 1
ATOM 698 C C . GLU A 1 85 ? 12.879 14.297 -16.294 1.00 96.81 85 GLU A C 1
ATOM 700 O O . GLU A 1 85 ? 12.315 14.458 -15.215 1.00 96.81 85 GLU A O 1
ATOM 705 N N . ASN A 1 86 ? 12.355 13.534 -17.258 1.00 97.25 86 ASN A N 1
ATOM 706 C CA . ASN A 1 86 ? 11.068 12.855 -17.098 1.00 97.25 86 ASN A CA 1
ATOM 707 C C . ASN A 1 86 ? 11.099 11.854 -15.935 1.00 97.25 86 ASN A C 1
ATOM 709 O O . ASN A 1 86 ? 10.211 11.872 -15.092 1.00 97.25 86 ASN A O 1
ATOM 713 N N . LEU A 1 87 ? 12.146 11.023 -15.850 1.00 97.44 87 LEU A N 1
ATOM 714 C CA . LEU A 1 87 ? 12.316 10.069 -14.750 1.00 97.44 87 LEU A CA 1
ATOM 715 C C . LEU A 1 87 ? 12.420 10.774 -13.397 1.00 97.44 87 LEU A C 1
ATOM 717 O O . LEU A 1 87 ? 11.889 10.281 -12.407 1.00 97.44 87 LEU A O 1
ATOM 721 N N . LYS A 1 88 ? 13.103 11.919 -13.339 1.00 97.19 88 LYS A N 1
ATOM 722 C CA . LYS A 1 88 ? 13.197 12.719 -12.120 1.00 97.19 88 LYS A CA 1
ATOM 723 C C . LYS A 1 88 ? 11.821 13.242 -11.700 1.00 97.19 88 LYS A C 1
ATOM 725 O O . LYS A 1 88 ? 11.477 13.094 -10.532 1.00 97.19 88 LYS A O 1
ATOM 730 N N . GLY A 1 89 ? 11.035 13.764 -12.643 1.00 97.19 89 GLY A N 1
ATOM 731 C CA . GLY A 1 89 ? 9.651 14.177 -12.391 1.00 97.19 89 GLY A CA 1
ATOM 732 C C . GLY A 1 89 ? 8.782 13.022 -11.888 1.00 97.19 89 GLY A C 1
ATOM 733 O O . GLY A 1 89 ? 8.161 13.134 -10.839 1.00 97.19 89 GLY A O 1
ATOM 734 N N . GLU A 1 90 ? 8.830 11.863 -12.553 1.00 97.75 90 GLU A N 1
ATOM 735 C CA . GLU A 1 90 ? 8.093 10.664 -12.122 1.00 97.75 90 GLU A CA 1
ATOM 736 C C . GLU A 1 90 ? 8.487 10.212 -10.705 1.00 97.75 90 GLU A C 1
ATOM 738 O O . GLU A 1 90 ? 7.640 9.775 -9.925 1.00 97.75 90 GLU A O 1
ATOM 743 N N . ILE A 1 91 ? 9.772 10.314 -10.344 1.00 97.75 91 ILE A N 1
ATOM 744 C CA . ILE A 1 91 ? 10.246 10.001 -8.989 1.00 97.75 91 ILE A CA 1
ATOM 745 C C . ILE A 1 91 ? 9.671 10.984 -7.966 1.00 97.75 91 ILE A C 1
ATOM 747 O O . ILE A 1 91 ? 9.267 10.544 -6.888 1.00 97.75 91 ILE A O 1
ATOM 751 N N . GLU A 1 92 ? 9.645 12.279 -8.277 1.00 97.75 92 GLU A N 1
ATOM 752 C CA . GLU A 1 92 ? 9.081 13.313 -7.402 1.00 97.75 92 GLU A CA 1
ATOM 753 C C . GLU A 1 92 ? 7.574 13.085 -7.186 1.00 97.75 92 GLU A C 1
ATOM 755 O O . GLU A 1 92 ? 7.135 12.989 -6.036 1.00 97.75 92 GLU A O 1
ATOM 760 N N . ASP A 1 93 ? 6.814 12.841 -8.256 1.00 97.38 93 ASP A N 1
ATOM 761 C CA . ASP A 1 93 ? 5.377 12.535 -8.188 1.00 97.38 93 ASP A CA 1
ATOM 762 C C . ASP A 1 93 ? 5.104 11.278 -7.341 1.00 97.38 93 ASP A C 1
ATOM 764 O O . ASP A 1 93 ? 4.228 11.252 -6.469 1.00 97.38 93 ASP A O 1
ATOM 768 N N . LEU A 1 94 ? 5.886 10.212 -7.551 1.00 97.94 94 LEU A N 1
ATOM 769 C CA . LEU A 1 94 ? 5.768 8.976 -6.773 1.00 97.94 94 LEU A CA 1
ATOM 770 C C . LEU A 1 94 ? 6.124 9.176 -5.295 1.00 97.94 94 LEU A C 1
ATOM 772 O O . LEU A 1 94 ? 5.566 8.497 -4.426 1.00 97.94 94 LEU A O 1
ATOM 776 N N . GLN A 1 95 ? 7.066 10.066 -4.983 1.00 96.81 95 GLN A N 1
ATOM 777 C CA . GLN A 1 95 ? 7.397 10.410 -3.601 1.00 96.81 95 GLN A CA 1
ATOM 778 C C . GLN A 1 95 ? 6.256 11.171 -2.927 1.00 96.81 95 GLN A C 1
ATOM 780 O O . GLN A 1 95 ? 5.939 10.872 -1.770 1.00 96.81 95 GLN A O 1
ATOM 785 N N . GLU A 1 96 ? 5.617 12.097 -3.638 1.00 97.19 96 GLU A N 1
ATOM 786 C CA . GLU A 1 96 ? 4.462 12.836 -3.132 1.00 97.19 96 GLU A CA 1
ATOM 787 C C . GLU A 1 96 ? 3.281 11.900 -2.854 1.00 97.19 96 GLU A C 1
ATOM 789 O O . GLU A 1 96 ? 2.747 11.902 -1.742 1.00 97.19 96 GLU A O 1
ATOM 794 N N . GLN A 1 97 ? 2.959 11.000 -3.789 1.00 96.44 97 GLN A N 1
ATOM 795 C CA . GLN A 1 97 ? 1.920 9.983 -3.586 1.00 96.44 97 GLN A CA 1
ATOM 796 C C . GLN A 1 97 ? 2.212 9.102 -2.366 1.00 96.44 97 GLN A C 1
ATOM 798 O O . GLN A 1 97 ? 1.344 8.899 -1.517 1.00 96.44 97 GLN A O 1
ATOM 803 N N . LYS A 1 98 ? 3.455 8.622 -2.216 1.00 97.31 98 LYS A N 1
ATOM 804 C CA . LYS A 1 98 ? 3.857 7.835 -1.036 1.00 97.31 98 LYS A CA 1
ATOM 805 C C . LYS A 1 98 ? 3.676 8.607 0.266 1.00 97.31 98 LYS A C 1
ATOM 807 O O . LYS A 1 98 ? 3.306 8.007 1.278 1.00 97.31 98 LYS A O 1
ATOM 812 N N . LYS A 1 99 ? 3.973 9.907 0.266 1.00 96.44 99 LYS A N 1
ATOM 813 C CA . LYS A 1 99 ? 3.810 10.759 1.445 1.00 96.44 99 LYS A CA 1
ATOM 814 C C . LYS A 1 99 ? 2.330 10.944 1.783 1.00 96.44 99 LYS A C 1
ATOM 816 O O . LYS A 1 99 ? 1.971 10.712 2.934 1.00 96.44 99 LYS A O 1
ATOM 821 N N . ALA A 1 100 ? 1.491 11.246 0.795 1.00 95.69 100 ALA A N 1
ATOM 822 C CA . ALA A 1 100 ? 0.046 11.382 0.974 1.00 95.69 100 ALA A CA 1
ATOM 823 C C . ALA A 1 100 ? -0.577 10.097 1.545 1.00 95.69 100 ALA A C 1
ATOM 825 O O . ALA A 1 100 ? -1.207 10.126 2.600 1.00 95.69 100 ALA A O 1
ATOM 826 N N . THR A 1 101 ? -0.288 8.937 0.943 1.00 95.00 101 THR A N 1
ATOM 827 C CA . THR A 1 101 ? -0.773 7.646 1.460 1.00 95.00 101 THR A CA 1
ATOM 828 C C . THR A 1 101 ? -0.276 7.375 2.883 1.00 95.00 101 THR A C 1
ATOM 830 O O . THR A 1 101 ? -1.009 6.845 3.715 1.00 95.00 101 THR A O 1
ATOM 833 N N . ARG A 1 102 ? 0.971 7.741 3.210 1.00 95.88 102 ARG A N 1
ATOM 834 C CA . ARG A 1 102 ? 1.508 7.576 4.569 1.00 95.88 102 ARG A CA 1
ATOM 835 C C . ARG A 1 102 ? 0.774 8.450 5.589 1.00 95.88 102 ARG A C 1
ATOM 837 O O . ARG A 1 102 ? 0.569 8.005 6.718 1.00 95.88 102 ARG A O 1
ATOM 844 N N . GLU A 1 103 ? 0.412 9.671 5.214 1.00 96.38 103 GLU A N 1
ATOM 845 C CA . GLU A 1 103 ? -0.358 10.589 6.057 1.00 96.38 103 GLU A CA 1
ATOM 846 C C . GLU A 1 103 ? -1.787 10.078 6.279 1.00 96.38 103 GLU A C 1
ATOM 848 O O . GLU A 1 103 ? -2.241 10.036 7.422 1.00 96.38 103 GLU A O 1
ATOM 853 N N . GLU A 1 104 ? -2.449 9.580 5.234 1.00 96.00 104 GLU A N 1
ATOM 854 C CA . GLU A 1 104 ? -3.770 8.945 5.341 1.00 96.00 104 GLU A CA 1
ATOM 855 C C . GLU A 1 104 ? -3.748 7.729 6.272 1.00 96.00 104 GLU A C 1
ATOM 857 O O . GLU A 1 104 ? -4.582 7.606 7.171 1.00 96.00 104 GLU A O 1
ATOM 862 N N . VAL A 1 105 ? -2.758 6.848 6.107 1.00 96.94 105 VAL A N 1
ATOM 863 C CA . VAL A 1 105 ? -2.582 5.679 6.977 1.00 96.94 105 VAL A CA 1
ATOM 864 C C . VAL A 1 105 ? -2.391 6.117 8.428 1.00 96.94 105 VAL A C 1
ATOM 866 O O . VAL A 1 105 ? -3.013 5.544 9.322 1.00 96.94 105 VAL A O 1
ATOM 869 N N . ARG A 1 106 ? -1.573 7.147 8.675 1.00 96.69 106 ARG A N 1
ATOM 870 C CA . ARG A 1 106 ? -1.370 7.695 10.022 1.00 96.69 106 ARG A CA 1
ATOM 871 C C . ARG A 1 106 ? -2.682 8.198 10.627 1.00 96.69 106 ARG A C 1
ATOM 873 O O . ARG A 1 106 ? -3.007 7.804 11.741 1.00 96.69 106 ARG A O 1
ATOM 880 N N . HIS A 1 107 ? -3.457 8.972 9.872 1.00 96.38 107 HIS A N 1
ATOM 881 C CA . HIS A 1 107 ? -4.757 9.476 10.312 1.00 96.38 107 HIS A CA 1
ATOM 882 C C . HIS A 1 107 ? -5.726 8.339 10.686 1.00 96.38 107 HIS A C 1
ATOM 884 O O . HIS A 1 107 ? -6.423 8.411 11.696 1.00 96.38 107 HIS A O 1
ATOM 890 N N . VAL A 1 108 ? -5.737 7.243 9.920 1.00 96.94 108 VAL A N 1
ATOM 891 C CA . VAL A 1 108 ? -6.539 6.050 10.248 1.00 96.94 108 VAL A CA 1
ATOM 892 C C . VAL A 1 108 ? -6.088 5.393 11.556 1.00 96.94 108 VAL A C 1
ATOM 894 O O . VAL A 1 108 ? -6.935 4.966 12.343 1.00 96.94 108 VAL A O 1
ATOM 897 N N . TYR A 1 109 ? -4.781 5.310 11.811 1.00 95.69 109 TYR A N 1
ATOM 898 C CA . TYR A 1 109 ? -4.272 4.787 13.081 1.00 95.69 109 TYR A CA 1
ATOM 899 C C . TYR A 1 109 ? -4.672 5.665 14.266 1.00 95.69 109 TYR A C 1
ATOM 901 O O . TYR A 1 109 ? -5.155 5.120 15.258 1.00 95.69 109 TYR A O 1
ATOM 909 N N . ASP A 1 110 ? -4.558 6.986 14.130 1.00 96.12 110 ASP A N 1
ATOM 910 C CA . ASP A 1 110 ? -4.944 7.938 15.174 1.00 96.12 110 ASP A CA 1
ATOM 911 C C . ASP A 1 110 ? -6.444 7.790 15.510 1.00 96.12 110 ASP A C 1
ATOM 913 O O . ASP A 1 110 ? -6.812 7.588 16.668 1.00 96.12 110 ASP A O 1
ATOM 917 N N . MET A 1 111 ? -7.315 7.734 14.491 1.00 95.88 111 MET A N 1
ATOM 918 C CA . MET A 1 111 ? -8.754 7.488 14.683 1.00 95.88 111 MET A CA 1
ATOM 919 C C . MET A 1 111 ? -9.051 6.144 15.362 1.00 95.88 111 MET A C 1
ATOM 921 O O . MET A 1 111 ? -9.969 6.041 16.181 1.00 95.88 111 MET A O 1
ATOM 925 N N . LYS A 1 112 ? -8.308 5.089 15.011 1.00 96.69 112 LYS A N 1
ATOM 926 C CA . LYS A 1 112 ? -8.475 3.760 15.613 1.00 96.69 112 LYS A CA 1
ATOM 927 C C . LYS A 1 112 ? -8.098 3.778 17.093 1.00 96.69 112 LYS A C 1
ATOM 929 O O . LYS A 1 112 ? -8.788 3.150 17.897 1.00 96.69 112 LYS A O 1
ATOM 934 N N . ASP A 1 113 ? -7.023 4.472 17.447 1.00 95.75 113 ASP A N 1
ATOM 935 C CA . ASP A 1 113 ? -6.589 4.599 18.835 1.00 95.75 113 ASP A CA 1
ATOM 936 C C . ASP A 1 113 ? -7.608 5.411 19.653 1.00 95.75 113 ASP A C 1
ATOM 938 O O . ASP A 1 113 ? -8.038 4.943 20.707 1.00 95.75 113 ASP A O 1
ATOM 942 N N . GLU A 1 114 ? -8.134 6.518 19.116 1.00 95.69 114 GLU A N 1
ATOM 943 C CA . GLU A 1 114 ? -9.230 7.264 19.756 1.00 95.69 114 GLU A CA 1
ATOM 944 C C . GLU A 1 114 ? -10.499 6.419 19.950 1.00 95.69 114 GLU A C 1
ATOM 946 O O . GLU A 1 114 ? -11.171 6.499 20.984 1.00 95.69 114 GLU A O 1
ATOM 951 N N . ALA A 1 115 ? -10.866 5.615 18.948 1.00 96.06 115 ALA A N 1
ATOM 952 C CA . ALA A 1 115 ? -12.017 4.723 19.034 1.00 96.06 115 ALA A CA 1
ATOM 953 C C . ALA A 1 115 ? -11.807 3.642 20.105 1.00 96.06 115 ALA A C 1
ATOM 955 O O . ALA A 1 115 ? -12.737 3.333 20.856 1.00 96.06 115 ALA A O 1
ATOM 956 N N . ARG A 1 116 ? -10.586 3.104 20.213 1.00 95.88 116 ARG A N 1
ATOM 957 C CA . ARG A 1 116 ? -10.219 2.140 21.255 1.00 95.88 116 ARG A CA 1
ATOM 958 C C . ARG A 1 116 ? -10.348 2.756 22.646 1.00 95.88 116 ARG A C 1
ATOM 960 O O . ARG A 1 116 ? -10.934 2.122 23.519 1.00 95.88 116 ARG A O 1
ATOM 967 N N . ASP A 1 117 ? -9.867 3.977 22.844 1.00 96.44 117 ASP A N 1
ATOM 968 C CA . ASP A 1 117 ? -9.927 4.639 24.151 1.00 96.44 117 ASP A CA 1
ATOM 969 C C . ASP A 1 117 ? -11.378 4.916 24.577 1.00 96.44 117 ASP A C 1
ATOM 971 O O . ASP A 1 117 ? -11.757 4.664 25.724 1.00 96.44 117 ASP A O 1
ATOM 975 N N . LYS A 1 118 ? -12.236 5.335 23.635 1.00 96.44 118 LYS A N 1
ATOM 976 C CA . LYS A 1 118 ? -13.685 5.484 23.871 1.00 96.44 118 LYS A CA 1
ATOM 977 C C . LYS A 1 118 ? -14.350 4.153 24.225 1.00 96.44 118 LYS A C 1
ATOM 979 O O . LYS A 1 118 ? -15.200 4.118 25.115 1.00 96.44 118 LYS A O 1
ATOM 984 N N . PHE A 1 119 ? -13.968 3.067 23.551 1.00 96.75 119 PHE A N 1
ATOM 985 C CA . PHE A 1 119 ? -14.484 1.730 23.844 1.00 96.75 119 PHE A CA 1
ATOM 986 C C . PHE A 1 119 ? -14.086 1.268 25.250 1.00 96.75 119 PHE A C 1
ATOM 988 O O . PHE A 1 119 ? -14.944 0.813 26.000 1.00 96.75 119 PHE A O 1
ATOM 995 N N . LEU A 1 120 ? -12.822 1.458 25.640 1.00 96.62 120 LEU A N 1
ATOM 996 C CA . LEU A 1 120 ? -12.336 1.124 26.983 1.00 96.62 120 LEU A CA 1
ATOM 997 C C . LEU A 1 120 ? -13.057 1.928 28.073 1.00 96.62 120 LEU A C 1
ATOM 999 O O . LEU A 1 120 ? -13.467 1.365 29.086 1.00 96.62 120 LEU A O 1
ATOM 1003 N N . ALA A 1 121 ? -13.276 3.226 27.852 1.00 96.88 121 ALA A N 1
ATOM 1004 C CA . ALA A 1 121 ? -14.028 4.061 28.787 1.00 96.88 121 ALA A CA 1
ATOM 1005 C C . ALA A 1 121 ? -15.491 3.598 28.940 1.00 96.88 121 ALA A C 1
ATOM 1007 O O . ALA A 1 121 ? -16.046 3.621 30.042 1.00 96.88 121 ALA A O 1
ATOM 1008 N N . MET A 1 122 ? -16.120 3.162 27.843 1.00 96.44 122 MET A N 1
ATOM 1009 C CA . MET A 1 122 ? -17.479 2.619 27.871 1.00 96.44 122 MET A CA 1
ATOM 1010 C C . MET A 1 122 ? -17.538 1.266 28.588 1.00 96.44 122 MET A C 1
ATOM 1012 O O . MET A 1 122 ? -18.430 1.057 29.408 1.00 96.44 122 MET A O 1
ATOM 1016 N N . ASP A 1 123 ? -16.585 0.372 28.324 1.00 96.94 123 ASP A N 1
ATOM 1017 C CA . ASP A 1 123 ? -16.482 -0.927 28.998 1.00 96.94 123 ASP A CA 1
ATOM 1018 C C . ASP A 1 123 ? -16.346 -0.755 30.519 1.00 96.94 123 ASP A C 1
ATOM 1020 O O . ASP A 1 123 ? -17.079 -1.371 31.298 1.00 96.94 123 ASP A O 1
ATOM 1024 N N . GLU A 1 124 ? -15.508 0.189 30.958 1.00 96.06 124 GLU A N 1
ATOM 1025 C CA . GLU A 1 124 ? -15.377 0.515 32.378 1.00 96.06 124 GLU A CA 1
ATOM 1026 C C . GLU A 1 124 ? -16.694 1.054 32.967 1.00 96.06 124 GLU A C 1
ATOM 1028 O O . GLU A 1 124 ? -17.086 0.6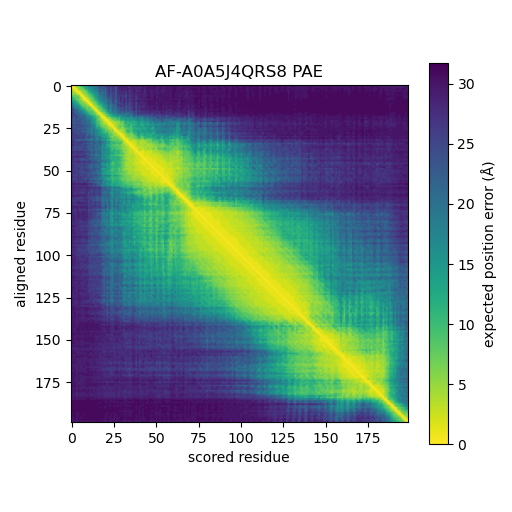95 34.085 1.00 96.06 124 GLU A O 1
ATOM 1033 N N . TYR A 1 125 ? -17.416 1.896 32.223 1.00 95.62 125 TYR A N 1
ATOM 1034 C CA . TYR A 1 125 ? -18.720 2.402 32.649 1.00 95.62 125 TYR A CA 1
ATOM 1035 C C . TYR A 1 125 ? -19.746 1.275 32.826 1.00 95.62 125 TYR A C 1
ATOM 1037 O O . TYR A 1 125 ? -20.443 1.244 33.848 1.00 95.62 125 TYR A O 1
ATOM 1045 N N . VAL A 1 126 ? -19.817 0.343 31.872 1.00 96.19 126 VAL A N 1
ATOM 1046 C CA . VAL A 1 126 ? -20.705 -0.828 31.928 1.00 96.19 126 VAL A CA 1
ATOM 1047 C C . VAL A 1 126 ? -20.344 -1.704 33.124 1.00 96.19 126 VAL A C 1
ATOM 1049 O O . VAL A 1 126 ? -21.199 -1.949 33.973 1.00 96.19 126 VAL A O 1
ATOM 1052 N N . ARG A 1 127 ? -19.060 -2.032 33.307 1.00 94.75 127 ARG A N 1
ATOM 1053 C CA . ARG A 1 127 ? -18.577 -2.774 34.483 1.00 94.75 127 ARG A CA 1
ATOM 1054 C C . ARG A 1 127 ? -18.991 -2.131 35.804 1.00 94.75 127 ARG A C 1
ATOM 1056 O O . ARG A 1 127 ? -19.418 -2.819 36.733 1.00 94.75 127 ARG A O 1
ATOM 1063 N N . ARG A 1 128 ? -18.877 -0.804 35.916 1.00 95.62 128 ARG A N 1
ATOM 1064 C CA . ARG A 1 128 ? -19.315 -0.071 37.116 1.00 95.62 128 ARG A CA 1
ATOM 1065 C C . ARG A 1 128 ? -20.827 -0.168 37.323 1.00 95.62 128 ARG A C 1
ATOM 1067 O O . ARG A 1 128 ? -21.267 -0.176 38.473 1.00 95.62 128 ARG A O 1
ATOM 1074 N N . LYS A 1 129 ? -21.626 -0.192 36.255 1.00 95.31 129 LYS A N 1
ATOM 1075 C CA . LYS A 1 129 ? -23.086 -0.350 36.327 1.00 95.31 129 LYS A CA 1
ATOM 1076 C C . LYS A 1 129 ? -23.481 -1.764 36.736 1.00 95.31 129 LYS A C 1
ATOM 1078 O O . LYS A 1 129 ? -24.292 -1.882 37.649 1.00 95.31 129 LYS A O 1
ATOM 1083 N N . ASP A 1 130 ? -22.848 -2.785 36.176 1.00 94.94 130 ASP A N 1
ATOM 1084 C CA . ASP A 1 130 ? -23.097 -4.188 36.529 1.00 94.94 130 ASP A CA 1
ATOM 1085 C C . ASP A 1 130 ? -22.755 -4.462 37.998 1.00 94.94 130 ASP A C 1
ATOM 1087 O O . ASP A 1 130 ? -23.540 -5.049 38.743 1.00 94.94 130 ASP A O 1
ATOM 1091 N N . ASN A 1 131 ? -21.622 -3.935 38.473 1.00 94.56 131 ASN A N 1
ATOM 1092 C CA . ASN A 1 131 ? -21.252 -4.023 39.886 1.00 94.56 131 ASN A CA 1
ATOM 1093 C C . ASN A 1 131 ? -22.279 -3.323 40.801 1.00 94.56 131 ASN A C 1
ATOM 1095 O O . ASN A 1 131 ? -22.524 -3.761 41.918 1.00 94.56 131 ASN A O 1
ATOM 1099 N N . LYS A 1 132 ? -22.892 -2.218 40.361 1.00 93.25 132 LYS A N 1
ATOM 1100 C CA . LYS A 1 132 ? -23.956 -1.560 41.138 1.00 93.25 132 LYS A CA 1
ATOM 1101 C C . LYS A 1 132 ? -25.251 -2.363 41.111 1.00 93.25 132 LYS A C 1
ATOM 1103 O O . LYS A 1 132 ? -25.922 -2.426 42.137 1.00 93.25 132 LYS A O 1
ATOM 1108 N N . LEU A 1 133 ? -25.592 -2.943 39.962 1.00 92.75 133 LEU A N 1
ATOM 1109 C CA . LEU A 1 133 ? -26.795 -3.748 39.788 1.00 92.75 133 LEU A CA 1
ATOM 1110 C C . LEU A 1 133 ? -26.750 -4.976 40.699 1.00 92.75 133 LEU A C 1
ATOM 1112 O O . LEU A 1 133 ? -27.647 -5.146 41.513 1.00 92.75 133 LEU A O 1
ATOM 1116 N N . THR A 1 134 ? -25.638 -5.710 40.684 1.00 93.31 134 THR A N 1
ATOM 1117 C CA . THR A 1 134 ? -25.406 -6.863 41.572 1.00 93.31 134 THR A CA 1
ATOM 1118 C C . THR A 1 134 ? -25.518 -6.505 43.062 1.00 93.31 134 THR A C 1
ATOM 1120 O O . THR A 1 134 ? -26.131 -7.236 43.839 1.00 93.31 134 THR A O 1
ATOM 1123 N N . ILE A 1 135 ? -24.992 -5.351 43.497 1.00 90.12 135 ILE A N 1
ATOM 1124 C CA . ILE A 1 135 ? -25.149 -4.881 44.891 1.00 90.12 135 ILE A CA 1
ATOM 1125 C C . ILE A 1 135 ? -26.618 -4.584 45.235 1.00 90.12 135 ILE A C 1
ATOM 1127 O O . ILE A 1 135 ? -27.044 -4.791 46.369 1.00 90.12 135 ILE A O 1
ATOM 1131 N N . ILE A 1 136 ? -27.392 -4.040 44.298 1.00 89.38 136 ILE A N 1
ATOM 1132 C CA . ILE A 1 136 ? -28.813 -3.751 44.526 1.00 89.38 136 ILE A CA 1
ATOM 1133 C C . ILE A 1 136 ? -29.622 -5.050 44.564 1.00 89.38 136 ILE A C 1
ATOM 1135 O O . ILE A 1 136 ? -30.426 -5.213 45.477 1.00 89.38 136 ILE A O 1
ATOM 1139 N N . GLU A 1 137 ? -29.379 -5.967 43.627 1.00 85.50 137 GLU A N 1
ATOM 1140 C CA . GLU A 1 137 ? -30.016 -7.290 43.562 1.00 85.50 137 GLU A CA 1
ATOM 1141 C C . GLU A 1 137 ? -29.795 -8.061 44.864 1.00 85.50 137 GLU A C 1
ATOM 1143 O O . GLU A 1 137 ? -30.749 -8.416 45.546 1.00 85.50 137 GLU A O 1
ATOM 1148 N N . THR A 1 138 ? -28.540 -8.188 45.301 1.00 79.94 138 THR A N 1
ATOM 1149 C CA . THR A 1 138 ? -28.210 -8.853 46.574 1.00 79.94 138 THR A CA 1
ATOM 1150 C C . THR A 1 138 ? -28.885 -8.222 47.791 1.00 79.94 138 THR A C 1
ATOM 1152 O O . THR A 1 138 ? -29.292 -8.937 48.704 1.00 79.94 138 THR A O 1
ATOM 1155 N N . LYS A 1 139 ? -29.040 -6.892 47.831 1.00 79.81 139 LYS A N 1
ATOM 1156 C CA . LYS A 1 139 ? -29.788 -6.223 48.908 1.00 79.81 139 LYS A CA 1
ATOM 1157 C C . LYS A 1 139 ? -31.284 -6.519 48.840 1.00 79.81 139 LYS A C 1
ATOM 1159 O O . LYS A 1 139 ? -31.889 -6.740 49.885 1.00 79.81 139 LYS A O 1
ATOM 1164 N N . GLN A 1 140 ? -31.869 -6.513 47.642 1.00 74.56 140 GLN A N 1
ATOM 1165 C CA . GLN A 1 140 ? -33.280 -6.853 47.448 1.00 74.56 140 GLN A CA 1
ATOM 1166 C C . GLN A 1 140 ? -33.566 -8.302 47.833 1.00 74.56 140 GLN A C 1
ATOM 1168 O O . GLN A 1 140 ? -34.580 -8.550 48.476 1.00 74.56 140 GLN A O 1
ATOM 1173 N N . ASP A 1 141 ? -32.665 -9.225 47.504 1.00 70.88 141 ASP A N 1
ATOM 1174 C CA . ASP A 1 141 ? -32.798 -10.634 47.863 1.00 70.88 141 ASP A CA 1
ATOM 1175 C C . ASP A 1 141 ? -32.612 -10.864 49.366 1.00 70.88 141 ASP A C 1
ATOM 1177 O O . ASP A 1 141 ? -33.257 -11.743 49.923 1.00 70.88 141 ASP A O 1
ATOM 1181 N N . TYR A 1 142 ? -31.780 -10.068 50.048 1.00 74.19 142 TYR A N 1
ATOM 1182 C CA . TYR A 1 142 ? -31.523 -10.195 51.488 1.00 74.19 142 TYR A CA 1
ATOM 1183 C C . TYR A 1 142 ? -32.678 -9.691 52.378 1.00 74.19 142 TYR A C 1
ATOM 1185 O O . TYR A 1 142 ? -32.978 -10.303 53.405 1.00 74.19 142 TYR A O 1
ATOM 1193 N N . GLU A 1 143 ? -33.353 -8.601 51.997 1.00 74.06 143 GLU A N 1
ATOM 1194 C CA . GLU A 1 143 ? -34.480 -8.016 52.752 1.00 74.06 143 GLU A CA 1
ATOM 1195 C C . GLU A 1 143 ? -35.626 -8.996 53.105 1.00 74.06 143 GLU A C 1
ATOM 1197 O O . GLU A 1 143 ? -36.041 -9.021 54.269 1.00 74.06 143 GLU A O 1
ATOM 1202 N N . PRO A 1 144 ? -36.142 -9.850 52.195 1.00 75.62 144 PRO A N 1
ATOM 1203 C CA . PRO A 1 144 ? -37.189 -10.811 52.539 1.00 75.62 144 PRO A CA 1
ATOM 1204 C C . PRO A 1 144 ? -36.710 -11.897 53.511 1.00 75.62 144 PRO A C 1
ATOM 1206 O O . PRO A 1 144 ? -37.493 -12.307 54.367 1.00 75.62 144 PRO A O 1
ATOM 1209 N N . TYR A 1 145 ? -35.447 -12.342 53.438 1.00 75.94 145 TYR A N 1
ATOM 1210 C CA . TYR A 1 145 ? -34.915 -13.317 54.402 1.00 75.94 145 TYR A CA 1
ATOM 1211 C C . TYR A 1 145 ? -34.844 -12.722 55.801 1.00 75.94 145 TYR A C 1
ATOM 1213 O O . TYR A 1 145 ? -35.298 -13.354 56.752 1.00 75.94 145 TYR A O 1
ATOM 1221 N N . LYS A 1 146 ? -34.374 -11.475 55.919 1.00 80.38 146 LYS A N 1
ATOM 1222 C CA . LYS A 1 146 ? -34.346 -10.774 57.202 1.00 80.38 146 LYS A CA 1
ATOM 1223 C C . LYS A 1 146 ? -35.755 -10.601 57.772 1.00 80.38 146 LYS A C 1
ATOM 1225 O O . LYS A 1 146 ? -35.993 -10.941 58.923 1.00 80.38 146 LYS A O 1
ATOM 1230 N N . ALA A 1 147 ? -36.716 -10.148 56.967 1.00 81.50 147 ALA A N 1
ATOM 1231 C CA . ALA A 1 147 ? -38.106 -10.023 57.411 1.00 81.50 147 ALA A CA 1
ATOM 1232 C C . ALA A 1 147 ? -38.710 -11.373 57.852 1.00 81.50 147 ALA A C 1
ATOM 1234 O O . ALA A 1 147 ? -39.479 -11.421 58.814 1.00 81.50 147 ALA A O 1
ATOM 1235 N N . GLN A 1 148 ? -38.347 -12.470 57.179 1.00 79.56 148 GLN A N 1
ATOM 1236 C CA . GLN A 1 148 ? -38.793 -13.814 57.539 1.00 79.56 148 GLN A CA 1
ATOM 1237 C C . GLN A 1 148 ? -38.162 -14.313 58.847 1.00 79.56 148 GLN A C 1
ATOM 1239 O O . GLN A 1 148 ? -38.861 -14.930 59.650 1.00 79.56 148 GLN A O 1
ATOM 1244 N N . GLU A 1 149 ? -36.875 -14.052 59.080 1.00 83.12 149 GLU A N 1
ATOM 1245 C CA . GLU A 1 149 ? -36.192 -14.364 60.342 1.00 83.12 149 GLU A CA 1
ATOM 1246 C C . GLU A 1 149 ? -36.820 -13.613 61.520 1.00 83.12 149 GLU A C 1
ATOM 1248 O O . GLU A 1 149 ? -37.167 -14.234 62.524 1.00 83.12 149 GLU A O 1
ATOM 1253 N N . GLU A 1 150 ? -37.059 -12.307 61.371 1.00 85.94 150 GLU A N 1
ATOM 1254 C CA . GLU A 1 150 ? -37.734 -11.489 62.389 1.00 85.94 150 GLU A CA 1
ATOM 1255 C C . GLU A 1 150 ? -39.161 -12.000 62.665 1.00 85.94 150 GLU A C 1
ATOM 1257 O O . GLU A 1 150 ? -39.590 -12.094 63.817 1.00 85.94 150 GLU A O 1
ATOM 1262 N N . LEU A 1 151 ? -39.905 -12.399 61.624 1.00 84.56 151 LEU A N 1
ATOM 1263 C CA . LEU A 1 151 ? -41.238 -12.987 61.782 1.00 84.56 151 LEU A CA 1
ATOM 1264 C C . LEU A 1 151 ? -41.189 -14.339 62.512 1.00 84.56 151 LEU A C 1
ATOM 1266 O O . LEU A 1 151 ? -42.023 -14.603 63.383 1.00 84.56 151 LEU A O 1
ATOM 1270 N N . ASN A 1 152 ? -40.213 -15.189 62.186 1.00 83.62 152 ASN A N 1
ATOM 1271 C CA . ASN A 1 152 ? -40.004 -16.467 62.865 1.00 83.62 152 ASN A CA 1
ATOM 1272 C C . ASN A 1 152 ? -39.648 -16.255 64.343 1.00 83.62 152 ASN A C 1
ATOM 1274 O O . ASN A 1 152 ? -40.233 -16.916 65.201 1.00 83.62 152 ASN A O 1
ATOM 1278 N N . LEU A 1 153 ? -38.785 -15.284 64.650 1.00 87.50 153 LEU A N 1
ATOM 1279 C CA . LEU A 1 153 ? -38.440 -14.899 66.018 1.00 87.50 153 LEU A CA 1
ATOM 1280 C C . LEU A 1 153 ? -39.688 -14.453 66.797 1.00 87.50 153 LEU A C 1
ATOM 1282 O O . LEU A 1 153 ? -39.950 -14.938 67.896 1.00 87.50 153 LEU A O 1
ATOM 1286 N N . ILE A 1 154 ? -40.528 -13.597 66.207 1.00 83.19 154 ILE A N 1
ATOM 1287 C CA . ILE A 1 154 ? -41.798 -13.172 66.816 1.00 83.19 154 ILE A CA 1
ATOM 1288 C C . ILE A 1 154 ? -42.723 -14.371 67.089 1.00 83.19 154 ILE A C 1
ATOM 1290 O O . ILE A 1 154 ? -43.362 -14.432 68.144 1.00 83.19 154 ILE A O 1
ATOM 1294 N N . HIS A 1 155 ? -42.798 -15.331 66.163 1.00 83.62 155 HIS A N 1
ATOM 1295 C CA . HIS A 1 155 ? -43.582 -16.553 66.347 1.00 83.62 155 HIS A CA 1
ATOM 1296 C C . HIS A 1 155 ? -43.060 -17.446 67.479 1.00 83.62 155 HIS A C 1
ATOM 1298 O O . HIS A 1 155 ? -43.871 -18.117 68.121 1.00 83.62 155 HIS A O 1
ATOM 1304 N N . GLU A 1 156 ? -41.748 -17.463 67.718 1.00 82.75 156 GLU A N 1
ATOM 1305 C CA . GLU A 1 156 ? -41.127 -18.195 68.826 1.00 82.75 156 GLU A CA 1
ATOM 1306 C C . GLU A 1 156 ? -41.354 -17.506 70.177 1.00 82.75 156 GLU A C 1
ATOM 1308 O O . GLU A 1 156 ? -41.739 -18.174 71.137 1.00 82.75 156 GLU A O 1
ATOM 1313 N N . LEU A 1 157 ? -41.189 -16.179 70.261 1.00 83.88 157 LEU A N 1
ATOM 1314 C CA . LEU A 1 157 ? -41.414 -15.435 71.509 1.00 83.88 157 LEU A CA 1
ATOM 1315 C C . LEU A 1 157 ? -42.893 -15.401 71.917 1.00 83.88 157 LEU A C 1
ATOM 1317 O O . LEU A 1 157 ? -43.212 -15.449 73.106 1.00 83.88 157 LEU A O 1
ATOM 1321 N N . PHE A 1 158 ? -43.802 -15.301 70.944 1.00 80.94 158 PHE A N 1
ATOM 1322 C CA . PHE A 1 158 ? -45.233 -15.116 71.189 1.00 80.94 158 PHE A CA 1
ATOM 1323 C C . PHE A 1 158 ? -46.076 -16.128 70.396 1.00 80.94 158 PHE A C 1
ATOM 1325 O O . PHE A 1 158 ? -46.752 -15.765 69.426 1.00 80.94 158 PHE A O 1
ATOM 1332 N N . PRO A 1 159 ? -46.127 -17.402 70.830 1.00 79.50 159 PRO A N 1
ATOM 1333 C CA . PRO A 1 159 ? -46.863 -18.457 70.127 1.00 79.50 159 PRO A CA 1
ATOM 1334 C C . PRO A 1 159 ? -48.366 -18.162 69.999 1.00 79.50 159 PRO A C 1
ATOM 1336 O O . PRO A 1 159 ? -49.004 -18.569 69.030 1.00 79.50 159 PRO A O 1
ATOM 1339 N N . MET A 1 160 ? -48.929 -17.382 70.928 1.00 75.12 160 MET A N 1
ATOM 1340 C CA . MET A 1 160 ? -50.321 -16.927 70.878 1.00 75.12 160 MET A CA 1
ATOM 1341 C C . MET A 1 160 ? -50.627 -16.100 69.618 1.00 75.12 160 MET A C 1
ATOM 1343 O O . MET A 1 160 ? -51.677 -16.282 69.003 1.00 75.12 160 MET A O 1
ATOM 1347 N N . MET A 1 161 ? -49.703 -15.231 69.189 1.00 75.69 161 MET A N 1
ATOM 1348 C CA . MET A 1 161 ? -49.913 -14.386 68.008 1.00 75.69 161 MET A CA 1
ATOM 1349 C C . MET A 1 161 ? -49.907 -15.198 66.710 1.00 75.69 161 MET A C 1
ATOM 1351 O O . MET A 1 161 ? -50.616 -14.856 65.767 1.00 75.69 161 MET A O 1
ATOM 1355 N N . LYS A 1 162 ? -49.151 -16.303 66.656 1.00 78.94 162 LYS A N 1
ATOM 1356 C CA . LYS A 1 162 ? -49.137 -17.223 65.509 1.00 78.94 162 LYS A CA 1
ATOM 1357 C C . LYS A 1 162 ? -50.518 -17.828 65.258 1.00 78.94 162 LYS A C 1
ATOM 1359 O O . LYS A 1 162 ? -50.968 -17.885 64.115 1.00 78.94 162 LYS A O 1
ATOM 1364 N N . GLU A 1 163 ? -51.205 -18.247 66.319 1.00 80.81 163 GLU A N 1
ATOM 1365 C CA . GLU A 1 163 ? -52.555 -18.805 66.202 1.00 80.81 163 GLU A CA 1
ATOM 1366 C C . GLU A 1 163 ? -53.595 -17.726 65.877 1.00 80.81 163 GLU A C 1
ATOM 1368 O O . GLU A 1 163 ? -54.459 -17.941 65.028 1.00 80.81 163 GLU A O 1
ATOM 1373 N N . GLN A 1 164 ? -53.471 -16.525 66.450 1.00 80.38 164 GLN A N 1
ATOM 1374 C CA . GLN A 1 164 ? -54.338 -15.395 66.093 1.00 80.38 164 GLN A CA 1
ATOM 1375 C C . GLN A 1 164 ? -54.191 -14.989 64.618 1.00 80.38 164 GLN A C 1
ATOM 1377 O O . GLN A 1 164 ? -55.195 -14.730 63.957 1.00 80.38 164 GLN A O 1
ATOM 1382 N N . LEU A 1 165 ? -52.969 -14.995 64.075 1.00 82.31 165 LEU A N 1
ATOM 1383 C CA . LEU A 1 165 ? -52.711 -14.736 62.654 1.00 82.31 165 LEU A CA 1
ATOM 1384 C C . LEU A 1 165 ? -53.323 -15.816 61.752 1.00 82.31 165 LEU A C 1
ATOM 1386 O O . LEU A 1 165 ? -53.955 -15.481 60.753 1.00 82.31 165 LEU A O 1
ATOM 1390 N N . ARG A 1 166 ? -53.226 -17.099 62.128 1.00 83.12 166 ARG A N 1
ATOM 1391 C CA . ARG A 1 166 ? -53.887 -18.203 61.402 1.00 83.12 166 ARG A CA 1
ATOM 1392 C C . ARG A 1 166 ? -55.406 -18.045 61.369 1.00 83.12 166 ARG A C 1
ATOM 1394 O O . ARG A 1 166 ? -56.021 -18.251 60.322 1.00 83.12 166 ARG A O 1
ATOM 1401 N N . ILE A 1 167 ? -56.006 -17.662 62.496 1.00 84.31 167 ILE A N 1
ATOM 1402 C CA . ILE A 1 167 ? -57.448 -17.402 62.597 1.00 84.31 167 ILE A CA 1
ATOM 1403 C C . ILE A 1 167 ? -57.825 -16.185 61.739 1.00 84.31 167 ILE A C 1
ATOM 1405 O O . ILE A 1 167 ? -58.786 -16.250 60.974 1.00 84.31 167 ILE A O 1
ATOM 1409 N N . ALA A 1 168 ? -57.047 -15.101 61.799 1.00 83.25 168 ALA A N 1
ATOM 1410 C CA . ALA A 1 168 ? -57.263 -13.909 60.979 1.00 83.25 168 ALA A CA 1
ATOM 1411 C C . ALA A 1 168 ? -57.176 -14.210 59.472 1.00 83.25 168 ALA A C 1
ATOM 1413 O O . ALA A 1 168 ? -58.014 -13.738 58.701 1.00 83.25 168 ALA A O 1
ATOM 1414 N N . ASP A 1 169 ? -56.210 -15.031 59.053 1.00 86.25 169 ASP A N 1
ATOM 1415 C CA . ASP A 1 169 ? -56.058 -15.473 57.665 1.00 86.25 169 ASP A CA 1
ATOM 1416 C C . ASP A 1 169 ? -57.243 -16.307 57.184 1.00 86.25 169 ASP A C 1
ATOM 1418 O O . ASP A 1 169 ? -57.698 -16.139 56.049 1.00 86.25 169 ASP A O 1
ATOM 1422 N N . LEU A 1 170 ? -57.772 -17.179 58.044 1.00 86.31 170 LEU A N 1
ATOM 1423 C CA . LEU A 1 170 ? -58.974 -17.953 57.757 1.00 86.31 170 LEU A CA 1
ATOM 1424 C C . LEU A 1 170 ? -60.191 -17.029 57.593 1.00 86.31 170 LEU A C 1
ATOM 1426 O O . LEU A 1 170 ? -60.901 -17.125 56.594 1.00 86.31 170 LEU A O 1
ATOM 1430 N N . CYS A 1 171 ? -60.383 -16.075 58.508 1.00 83.81 171 CYS A N 1
ATOM 1431 C CA . CYS A 1 171 ? -61.457 -15.084 58.418 1.00 83.81 171 CYS A CA 1
ATOM 1432 C C . CYS A 1 171 ? -61.347 -14.231 57.141 1.00 83.81 171 CYS A C 1
ATOM 1434 O O . CYS A 1 171 ? -62.351 -13.989 56.470 1.00 83.81 171 CYS A O 1
ATOM 1436 N N . ARG A 1 172 ? -60.133 -13.831 56.746 1.00 85.81 172 ARG A N 1
ATOM 1437 C CA . ARG A 1 172 ? -59.893 -13.105 55.489 1.00 85.81 172 ARG A CA 1
ATOM 1438 C C . ARG A 1 172 ? -60.236 -13.954 54.260 1.00 85.81 172 ARG A C 1
ATOM 1440 O O . ARG A 1 172 ? -60.889 -13.448 53.353 1.00 85.81 172 ARG A O 1
ATOM 1447 N N . LYS A 1 173 ? -59.852 -15.238 54.235 1.00 87.94 173 LYS A N 1
ATOM 1448 C CA . LYS A 1 173 ? -60.196 -16.178 53.145 1.00 87.94 173 LYS A CA 1
ATOM 1449 C C . LYS A 1 173 ? -61.702 -16.446 53.038 1.00 87.94 173 LYS A C 1
ATOM 1451 O O . LYS A 1 173 ? -62.189 -16.676 51.938 1.00 87.94 173 LYS A O 1
ATOM 1456 N N . ILE A 1 174 ? -62.428 -16.392 54.156 1.00 87.62 174 ILE A N 1
ATOM 1457 C CA . ILE A 1 174 ? -63.895 -16.532 54.217 1.00 87.62 174 ILE A CA 1
ATOM 1458 C C . ILE A 1 174 ? -64.615 -15.229 53.794 1.00 87.62 174 ILE A C 1
ATOM 1460 O O . ILE A 1 174 ? -65.810 -15.250 53.514 1.00 87.62 174 ILE A O 1
ATOM 1464 N N . GLY A 1 175 ? -63.892 -14.106 53.674 1.00 82.75 175 GLY A N 1
ATOM 1465 C CA . GLY A 1 175 ? -64.418 -12.834 53.161 1.00 82.75 175 GLY A CA 1
ATOM 1466 C C . GLY A 1 175 ? -64.768 -11.793 54.230 1.00 82.75 175 GLY A C 1
ATOM 1467 O O . GLY A 1 175 ? -65.446 -10.813 53.925 1.00 82.75 175 GLY A O 1
ATOM 1468 N N . PHE A 1 176 ? -64.317 -11.963 55.477 1.00 82.62 176 PHE A N 1
ATOM 1469 C CA . PHE A 1 176 ? -64.481 -10.936 56.510 1.00 82.62 176 PHE A CA 1
ATOM 1470 C C . PHE A 1 176 ? -63.579 -9.717 56.244 1.00 82.62 176 PHE A C 1
ATOM 1472 O O . PHE A 1 176 ? -62.414 -9.856 55.869 1.00 82.62 176 PHE A O 1
ATOM 1479 N N . THR A 1 177 ? -64.098 -8.506 56.482 1.00 83.06 177 THR A N 1
ATOM 1480 C CA . THR A 1 177 ? -63.321 -7.259 56.381 1.00 83.06 177 THR A CA 1
ATOM 1481 C C . THR A 1 177 ? -62.332 -7.130 57.543 1.00 83.06 177 THR A C 1
ATOM 1483 O O . THR A 1 177 ? -62.600 -7.587 58.656 1.00 83.06 177 THR A O 1
ATOM 1486 N N . ILE A 1 178 ? -61.187 -6.474 57.314 1.00 79.62 178 ILE A N 1
ATOM 1487 C CA . ILE A 1 178 ? -60.110 -6.321 58.316 1.00 79.62 178 ILE A CA 1
ATOM 14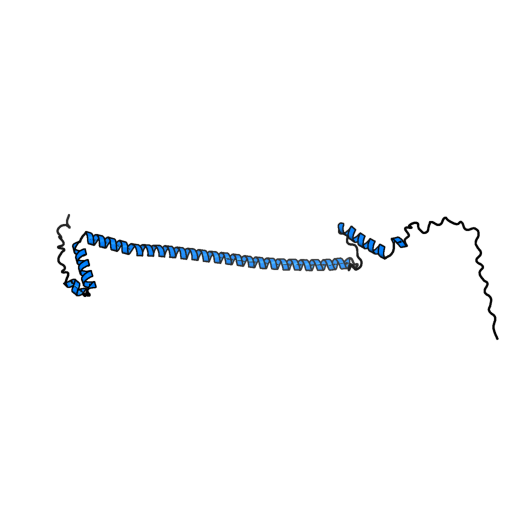88 C C . ILE A 1 178 ? -60.644 -5.696 59.619 1.00 79.62 178 ILE A C 1
ATOM 1490 O O . ILE A 1 178 ? -60.277 -6.114 60.718 1.00 79.62 178 ILE A O 1
ATOM 1494 N N . ASP A 1 179 ? -61.582 -4.752 59.506 1.00 77.88 179 ASP A N 1
ATOM 1495 C CA . ASP A 1 179 ? -62.210 -4.090 60.651 1.00 77.88 179 ASP A CA 1
ATOM 1496 C C . ASP A 1 179 ? -63.110 -5.021 61.477 1.00 77.88 179 ASP A C 1
ATOM 1498 O O . ASP A 1 179 ? -63.214 -4.842 62.692 1.00 77.88 179 ASP A O 1
ATOM 1502 N N . ALA A 1 180 ? -63.744 -6.015 60.845 1.00 76.00 180 ALA A N 1
ATOM 1503 C CA . ALA A 1 180 ? -64.534 -7.037 61.527 1.00 76.00 180 ALA A CA 1
ATOM 1504 C C . ALA A 1 180 ? -63.628 -8.066 62.218 1.00 76.00 180 ALA A C 1
ATOM 1506 O O . ALA A 1 180 ? -63.854 -8.400 63.380 1.00 76.00 180 ALA A O 1
ATOM 1507 N N . VAL A 1 181 ? -62.552 -8.497 61.552 1.00 76.56 181 VAL A N 1
ATOM 1508 C CA . VAL A 1 181 ? -61.558 -9.423 62.124 1.00 76.56 181 VAL A CA 1
ATOM 1509 C C . VAL A 1 181 ? -60.885 -8.822 63.363 1.00 76.56 181 VAL A C 1
ATOM 1511 O O . VAL A 1 181 ? -60.758 -9.496 64.383 1.00 76.56 181 VAL A O 1
ATOM 1514 N N . ARG A 1 182 ? -60.545 -7.527 63.330 1.00 73.31 182 ARG A N 1
ATOM 1515 C CA . ARG A 1 182 ? -59.965 -6.805 64.477 1.00 73.31 182 ARG A CA 1
ATOM 1516 C C . ARG A 1 182 ? -60.907 -6.715 65.686 1.00 73.31 182 ARG A C 1
ATOM 1518 O O . ARG A 1 182 ? -60.432 -6.635 66.810 1.00 73.31 182 ARG A O 1
ATOM 1525 N N . LYS A 1 183 ? -62.228 -6.723 65.479 1.00 78.38 183 LYS A N 1
ATOM 1526 C CA . LYS A 1 183 ? -63.218 -6.765 66.575 1.00 78.38 183 LYS A CA 1
ATOM 1527 C C . LYS A 1 183 ? -63.390 -8.172 67.160 1.00 78.38 183 LYS A C 1
ATOM 1529 O O . LYS A 1 183 ? -63.773 -8.294 68.317 1.00 78.38 183 LYS A O 1
ATOM 1534 N N . LEU A 1 184 ? -63.129 -9.211 66.362 1.00 71.56 184 LEU A N 1
ATOM 1535 C CA . LEU A 1 184 ? -63.271 -10.624 66.739 1.00 71.56 184 LEU A CA 1
ATOM 1536 C C . LEU A 1 184 ? -62.058 -11.180 6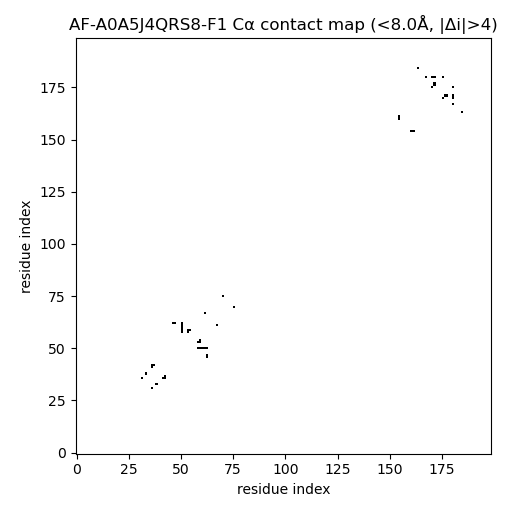7.493 1.00 71.56 184 LEU A C 1
ATOM 1538 O O . LEU A 1 184 ? -62.202 -12.135 68.250 1.00 71.56 184 LEU A O 1
ATOM 1542 N N . LEU A 1 185 ? -60.879 -10.590 67.295 1.00 68.25 185 LEU A N 1
ATOM 1543 C CA . LEU A 1 185 ? -59.661 -10.894 68.042 1.00 68.25 185 LEU A CA 1
ATOM 1544 C C . LEU A 1 185 ? -59.461 -9.811 69.116 1.00 68.25 185 LEU A C 1
ATOM 1546 O O . LEU A 1 185 ? -58.814 -8.800 68.842 1.00 68.25 185 LEU A O 1
ATOM 1550 N N . PRO A 1 186 ? -60.049 -9.953 70.319 1.00 61.56 186 PRO A N 1
ATOM 1551 C CA . PRO A 1 186 ? -59.866 -8.975 71.383 1.00 61.56 186 PRO A CA 1
ATOM 1552 C C . PRO A 1 186 ? -58.388 -8.904 71.782 1.00 61.56 186 PRO A C 1
ATOM 1554 O O . PRO A 1 186 ? -57.737 -9.932 71.960 1.00 61.56 186 PRO A O 1
ATOM 1557 N N . ALA A 1 187 ? -57.876 -7.684 71.964 1.00 53.62 187 ALA A N 1
ATOM 1558 C CA . ALA A 1 187 ? -56.510 -7.376 72.398 1.00 53.62 187 ALA A CA 1
ATOM 1559 C C . ALA A 1 187 ? -56.248 -7.743 73.874 1.00 53.62 187 ALA A C 1
ATOM 1561 O O . ALA A 1 187 ? -55.647 -6.975 74.623 1.00 53.62 187 ALA A O 1
ATOM 1562 N N . ASN A 1 188 ? -56.717 -8.903 74.325 1.00 61.12 188 ASN A N 1
ATOM 1563 C CA . ASN A 1 188 ? -56.363 -9.406 75.638 1.00 61.12 188 ASN A CA 1
ATOM 1564 C C . ASN A 1 188 ? -55.045 -10.174 75.521 1.00 61.12 188 ASN A C 1
ATOM 1566 O O . ASN A 1 188 ? -55.003 -11.227 74.892 1.00 61.12 188 ASN A O 1
ATOM 1570 N N . CYS A 1 189 ? -54.022 -9.604 76.175 1.00 42.72 189 CYS A N 1
ATOM 1571 C CA . CYS A 1 189 ? -52.770 -10.202 76.665 1.00 42.72 189 CYS A CA 1
ATOM 1572 C C . CYS A 1 189 ? -51.479 -9.665 76.025 1.00 42.72 189 CYS A C 1
ATOM 1574 O O . CYS A 1 189 ? -50.861 -10.350 75.222 1.00 42.72 189 CYS A O 1
ATOM 1576 N N . ILE A 1 190 ? -50.990 -8.528 76.537 1.00 46.81 190 ILE A N 1
ATOM 1577 C CA . ILE A 1 190 ? -49.735 -8.520 77.315 1.00 46.81 190 ILE A CA 1
ATOM 1578 C C . ILE A 1 190 ? -49.925 -7.531 78.484 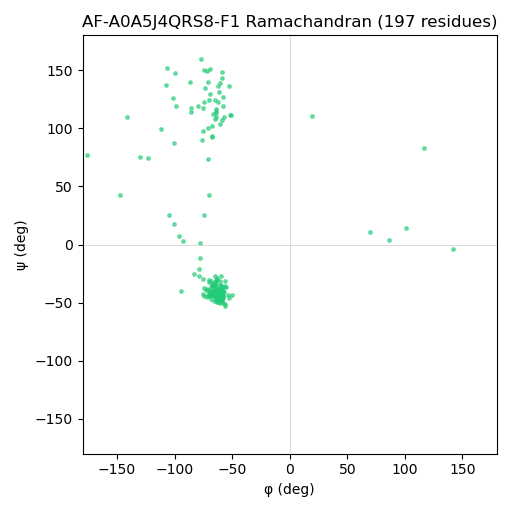1.00 46.81 190 ILE A C 1
ATOM 1580 O O . ILE A 1 190 ? -49.975 -6.326 78.238 1.00 46.81 190 ILE A O 1
ATOM 1584 N N . PRO A 1 191 ? -50.031 -7.953 79.759 1.00 46.41 191 PRO A N 1
ATOM 1585 C CA . PRO A 1 191 ? -49.645 -7.059 80.841 1.00 46.41 191 PRO A CA 1
ATOM 1586 C C . PRO A 1 191 ? -48.129 -6.882 80.721 1.00 46.41 191 PRO A C 1
ATOM 1588 O O . PRO A 1 191 ? -47.369 -7.793 81.049 1.00 46.41 191 PRO A O 1
ATOM 1591 N N . LEU A 1 192 ? -47.670 -5.751 80.181 1.00 43.38 192 LEU A N 1
ATOM 1592 C CA . LEU A 1 192 ? -46.259 -5.389 80.277 1.00 43.38 192 LEU A CA 1
ATOM 1593 C C . LEU A 1 192 ? -45.948 -5.267 81.770 1.00 43.38 192 LEU A C 1
ATOM 1595 O O . LEU A 1 192 ? -46.370 -4.317 82.425 1.00 43.38 192 LE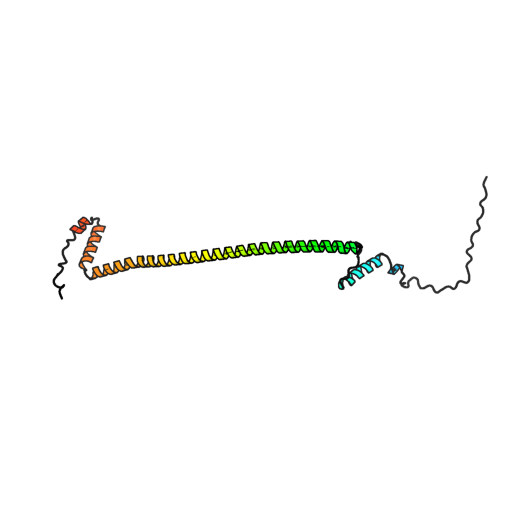U A O 1
ATOM 1599 N N . ASN A 1 193 ? -45.269 -6.267 82.328 1.00 45.62 193 ASN A N 1
ATOM 1600 C CA . ASN A 1 193 ? -44.753 -6.199 83.683 1.00 45.62 193 ASN A CA 1
ATOM 1601 C C . ASN A 1 193 ? -43.637 -5.146 83.700 1.00 45.62 193 ASN A C 1
ATOM 1603 O O . ASN A 1 193 ? -42.481 -5.448 83.414 1.00 45.62 193 ASN A O 1
ATOM 1607 N N . THR A 1 194 ? -43.982 -3.900 84.012 1.00 45.66 194 THR A N 1
ATOM 1608 C CA . THR A 1 194 ? -43.051 -2.768 84.128 1.00 45.66 194 THR A CA 1
ATOM 1609 C C . THR A 1 194 ? -42.196 -2.813 85.404 1.00 45.66 194 THR A C 1
ATOM 1611 O O . THR A 1 194 ? -41.737 -1.772 85.858 1.00 45.66 194 THR A O 1
ATOM 1614 N N . ASN A 1 195 ? -41.949 -3.988 85.999 1.00 45.72 195 ASN A N 1
ATOM 1615 C CA . ASN A 1 195 ? -41.180 -4.119 87.246 1.00 45.72 195 ASN A CA 1
ATOM 1616 C C . ASN A 1 195 ? -39.754 -4.660 87.072 1.00 45.72 195 ASN A C 1
ATOM 1618 O O . ASN A 1 195 ? -39.218 -5.238 88.009 1.00 45.72 195 ASN A O 1
ATOM 1622 N N . ASN A 1 196 ? -39.114 -4.497 85.911 1.00 49.53 196 ASN A N 1
ATOM 1623 C CA . ASN A 1 196 ? -37.690 -4.845 85.783 1.00 49.53 196 ASN A CA 1
ATOM 1624 C C . ASN A 1 196 ? -36.915 -3.964 84.792 1.00 49.53 196 ASN A C 1
ATOM 1626 O O . ASN A 1 196 ? -36.086 -4.437 84.022 1.00 49.53 196 ASN A O 1
ATOM 1630 N N . ILE A 1 197 ? -37.160 -2.655 84.839 1.00 46.06 197 ILE A N 1
ATOM 1631 C CA . ILE A 1 197 ? -36.241 -1.655 84.283 1.00 46.06 197 ILE A CA 1
ATOM 1632 C C . ILE A 1 197 ? -35.885 -0.711 85.426 1.00 46.06 197 ILE A C 1
ATOM 1634 O O . ILE A 1 197 ? -36.459 0.360 85.526 1.00 46.06 197 ILE A O 1
ATOM 1638 N N . LEU A 1 198 ? -35.038 -1.173 86.345 1.00 43.62 198 LEU A N 1
ATOM 1639 C CA . LEU A 1 198 ? -34.207 -0.377 87.259 1.00 43.62 198 LEU A CA 1
ATOM 1640 C C . LEU A 1 198 ? -33.335 -1.364 88.058 1.00 43.62 198 LEU A C 1
ATOM 1642 O O . LEU A 1 198 ? -33.618 -1.682 89.214 1.00 43.62 198 LEU A O 1
ATOM 1646 N N . ARG A 1 199 ? -32.281 -1.882 87.422 1.00 37.28 199 ARG A N 1
ATOM 1647 C CA . ARG A 1 199 ? -31.067 -2.304 88.123 1.00 37.28 199 ARG A CA 1
ATOM 1648 C C . ARG A 1 199 ? -29.868 -2.279 87.194 1.00 37.28 199 ARG A C 1
ATOM 1650 O O . ARG A 1 199 ? -30.036 -2.712 86.036 1.00 37.28 199 ARG A O 1
#

Radius of gyration: 64.76 Å; Cα contacts (8 Å, |Δi|>4): 27; chains: 1; bounding box: 114×50×198 Å

Secondary structure (DSSP, 8-state):
-------PPP------TT-----PPPTTS----HHHHS-HHHHHHHHHHHHHHHHTTT-----TT-------HHHHHHHHHHHHHHHHHHHHHHHHHHHHHHHHHHHHHHHHHHHHHHHHHHHHHHHHHHHHHHHHHHHHHHHHHHHHHHHHHHHHH-HHHHHHHHHHHHHHHHT--HHHHHHHS----------SS--

Organism: NCBI:txid433724